Protein 5EWT (pdb70)

Structure (mmCIF, N/CA/C/O backbone):
data_5EWT
#
_entry.id   5EWT
#
_cell.length_a   79.138
_cell.length_b   79.138
_cell.length_c   54.971
_cell.angle_alpha   90.00
_cell.angle_beta   90.00
_cell.angle_gamma   90.00
#
_symmetry.space_group_name_H-M   'P 41'
#
loop_
_entity.id
_entity.type
_entity.pdbx_description
1 polymer 'Exodeoxyribonuclease III Xth'
2 water water
#
loop_
_atom_site.group_PDB
_atom_site.id
_atom_site.type_symbol
_atom_site.label_atom_id
_atom_site.label_alt_id
_atom_site.label_comp_id
_atom_site.label_asym_id
_atom_site.label_entity_id
_atom_site.label_seq_id
_atom_site.pdbx_PDB_ins_code
_atom_site.Cartn_x
_atom_site.Cartn_y
_atom_site.Cartn_z
_atom_site.occupancy
_atom_site.B_iso_or_equiv
_atom_site.auth_seq_id
_atom_site.auth_comp_id
_atom_site.auth_asym_id
_atom_site.auth_atom_id
_atom_site.pdbx_PDB_model_num
ATOM 1 N N . MET A 1 1 ? 18.138 33.498 -12.305 1.00 43.03 1 MET A N 1
ATOM 2 C CA . MET A 1 1 ? 17.347 34.355 -13.180 1.00 47.21 1 MET A CA 1
ATOM 3 C C . MET A 1 1 ? 15.949 33.796 -13.445 1.00 32.09 1 MET A C 1
ATOM 4 O O . MET A 1 1 ? 14.983 34.540 -13.360 1.00 27.54 1 MET A O 1
ATOM 9 N N . LYS A 1 2 ? 15.839 32.505 -13.770 1.00 23.84 2 LYS A N 1
ATOM 10 C CA . LYS A 1 2 ? 14.576 31.782 -13.643 1.00 19.80 2 LYS A CA 1
ATOM 11 C C . LYS A 1 2 ? 14.633 30.885 -12.413 1.00 25.95 2 LYS A C 1
ATOM 12 O O . LYS A 1 2 ? 15.502 30.014 -12.310 1.00 21.66 2 LYS A O 1
ATOM 18 N N . ILE A 1 3 ? 13.689 31.093 -11.500 1.00 21.05 3 ILE A N 1
ATOM 19 C CA . ILE A 1 3 ? 13.668 30.458 -10.189 1.00 19.26 3 ILE A CA 1
ATOM 20 C C . ILE A 1 3 ? 12.328 29.752 -10.040 1.00 25.54 3 ILE A C 1
ATOM 21 O O . ILE A 1 3 ? 11.276 30.372 -10.232 1.00 24.60 3 ILE A O 1
ATOM 26 N N . VAL A 1 4 ? 12.363 28.463 -9.708 1.00 22.64 4 VAL A N 1
ATOM 27 C CA . VAL A 1 4 ? 11.157 27.646 -9.615 1.00 20.86 4 VAL A CA 1
ATOM 28 C C . VAL A 1 4 ? 11.087 27.000 -8.238 1.00 20.81 4 VAL A C 1
ATOM 29 O O . VAL A 1 4 ? 12.110 26.604 -7.668 1.00 21.12 4 VAL A O 1
ATOM 33 N N . SER A 1 5 ? 9.874 26.909 -7.701 1.00 18.76 5 SER A N 1
ATOM 34 C CA . SER A 1 5 ? 9.627 26.255 -6.428 1.00 18.38 5 SER A CA 1
ATOM 35 C C . SER A 1 5 ? 8.448 25.308 -6.587 1.00 17.84 5 SER A C 1
ATOM 36 O O . SER A 1 5 ? 7.444 25.654 -7.219 1.00 19.44 5 SER A O 1
ATOM 39 N N . TRP A 1 6 ? 8.568 24.112 -6.017 1.00 20.26 6 TRP A N 1
ATOM 40 C CA . TRP A 1 6 ? 7.540 23.094 -6.202 1.00 18.52 6 TRP A CA 1
ATOM 41 C C . TRP A 1 6 ? 7.535 22.166 -4.998 1.00 22.83 6 TRP A C 1
ATOM 42 O O . TRP A 1 6 ? 8.573 21.585 -4.655 1.00 20.65 6 TRP A O 1
ATOM 53 N N . ASN A 1 7 ? 6.378 22.042 -4.352 1.00 18.75 7 ASN A N 1
ATOM 54 C CA . ASN A 1 7 ? 6.183 21.031 -3.314 1.00 18.39 7 ASN A CA 1
ATOM 55 C C . ASN A 1 7 ? 5.857 19.727 -4.030 1.00 24.30 7 ASN A C 1
ATOM 56 O O . ASN A 1 7 ? 4.770 19.574 -4.595 1.00 21.69 7 ASN A O 1
ATOM 61 N N . VAL A 1 8 ? 6.808 18.793 -4.019 1.00 25.91 8 VAL A N 1
ATOM 62 C CA . VAL A 1 8 ? 6.723 17.603 -4.857 1.00 25.91 8 VAL A CA 1
ATOM 63 C C . VAL A 1 8 ? 6.360 16.379 -4.025 1.00 33.55 8 VAL A C 1
ATOM 64 O O . VAL A 1 8 ? 6.763 15.260 -4.360 1.00 32.86 8 VAL A O 1
ATOM 68 N N . ASN A 1 9 ? 5.586 16.569 -2.950 1.00 24.85 9 ASN A N 1
ATOM 69 C CA . ASN A 1 9 ? 5.268 15.438 -2.077 1.00 31.71 9 ASN A CA 1
ATOM 70 C C . ASN A 1 9 ? 4.588 14.296 -2.823 1.00 33.16 9 ASN A C 1
ATOM 71 O O . ASN A 1 9 ? 4.669 13.146 -2.376 1.00 32.65 9 ASN A O 1
ATOM 76 N N . GLY A 1 10 ? 3.927 14.580 -3.943 1.00 28.15 10 GLY A N 1
ATOM 77 C CA . GLY A 1 10 ? 3.220 13.547 -4.673 1.00 33.64 10 GLY A CA 1
ATOM 78 C C . GLY A 1 10 ? 3.981 12.866 -5.787 1.00 34.78 10 GLY A C 1
ATOM 79 O O . GLY A 1 10 ? 3.454 11.932 -6.396 1.00 36.30 10 GLY A O 1
ATOM 80 N N . ILE A 1 11 ? 5.205 13.297 -6.075 1.00 30.58 11 ILE A N 1
ATOM 81 C CA . ILE A 1 11 ? 5.956 12.765 -7.208 1.00 31.92 11 ILE A CA 1
ATOM 82 C C . ILE A 1 11 ? 6.523 11.404 -6.818 1.00 42.48 11 ILE A C 1
ATOM 83 O O . ILE A 1 11 ? 7.387 11.308 -5.944 1.00 46.49 11 ILE A O 1
ATOM 88 N N . ARG A 1 12 ? 6.046 10.352 -7.480 1.00 53.79 12 ARG A N 1
ATOM 89 C CA . ARG A 1 12 ? 6.511 8.999 -7.211 1.00 65.44 12 ARG A CA 1
ATOM 90 C C . ARG A 1 12 ? 6.187 8.115 -8.405 1.00 55.39 12 ARG A C 1
ATOM 91 O O . ARG A 1 12 ? 5.311 8.432 -9.215 1.00 49.19 12 ARG A O 1
ATOM 99 N N . ALA A 1 13 ? 6.914 7.000 -8.498 1.00 71.25 13 ALA A N 1
ATOM 100 C CA . ALA A 1 13 ? 6.653 5.916 -9.458 1.00 58.55 13 ALA A CA 1
ATOM 101 C C . ALA A 1 13 ? 6.632 6.509 -10.867 1.00 44.20 13 ALA A C 1
ATOM 102 O O . ALA A 1 13 ? 7.595 7.187 -11.252 1.00 55.96 13 ALA A O 1
ATOM 104 N N . ALA A 1 14 ? 5.576 6.291 -11.655 1.00 42.42 14 ALA A N 1
ATOM 105 C CA . ALA A 1 14 ? 5.538 6.796 -13.021 1.00 53.70 14 ALA A CA 1
ATOM 106 C C . ALA A 1 14 ? 5.351 8.306 -13.081 1.00 57.30 14 ALA A C 1
ATOM 107 O O . ALA A 1 14 ? 5.679 8.915 -14.105 1.00 57.99 14 ALA A O 1
ATOM 109 N N . LEU A 1 15 ? 4.832 8.923 -12.014 1.00 58.55 15 LEU A N 1
ATOM 110 C CA . LEU A 1 15 ? 4.686 10.374 -11.993 1.00 46.00 15 LEU A CA 1
ATOM 111 C C . LEU A 1 15 ? 6.028 11.088 -12.052 1.00 47.11 15 LEU A C 1
ATOM 112 O O . LEU A 1 15 ? 6.067 12.278 -12.378 1.00 37.47 15 LEU A O 1
ATOM 117 N N . LYS A 1 16 ? 7.123 10.388 -11.737 1.00 51.67 16 LYS A N 1
ATOM 118 C CA . LYS A 1 16 ? 8.455 10.978 -11.819 1.00 35.94 16 LYS A CA 1
ATOM 119 C C . LYS A 1 16 ? 8.730 11.563 -13.198 1.00 28.10 16 LYS A C 1
ATOM 120 O O . LYS A 1 16 ? 9.494 12.528 -13.326 1.00 33.63 16 LYS A O 1
ATOM 126 N N . LYS A 1 17 ? 8.107 11.001 -14.239 1.00 31.47 17 LYS A N 1
ATOM 127 C CA . LYS A 1 17 ? 8.257 11.538 -15.586 1.00 39.22 17 LYS A CA 1
ATOM 128 C C . LYS A 1 17 ? 7.792 12.989 -15.667 1.00 35.61 17 LYS A C 1
ATOM 129 O O . LYS A 1 17 ? 8.382 13.793 -16.398 1.00 32.08 17 LYS A O 1
ATOM 135 N N . ASN A 1 18 ? 6.729 13.339 -14.934 1.00 35.41 18 ASN A N 1
ATOM 136 C CA . ASN A 1 18 ? 6.257 14.722 -14.914 1.00 36.17 18 ASN A CA 1
ATOM 137 C C . ASN A 1 18 ? 7.376 15.674 -14.519 1.00 29.50 18 ASN A C 1
ATOM 138 O O . ASN A 1 18 ? 7.596 16.703 -15.168 1.00 34.40 18 ASN A O 1
ATOM 143 N N . LEU A 1 19 ? 8.090 15.340 -13.445 1.00 25.36 19 LEU A N 1
ATOM 144 C CA . LEU A 1 19 ? 9.120 16.226 -12.921 1.00 31.64 19 LEU A CA 1
ATOM 145 C C . LEU A 1 19 ? 10.323 16.287 -13.854 1.00 30.92 19 LEU A C 1
ATOM 146 O O . LEU A 1 19 ? 10.832 17.371 -14.151 1.00 29.09 19 LEU A O 1
ATOM 151 N N . ILE A 1 20 ? 10.799 15.129 -14.317 1.00 30.46 20 ILE A N 1
ATOM 152 C CA . ILE A 1 20 ? 11.980 15.103 -15.180 1.00 27.41 20 ILE A CA 1
ATOM 153 C C . ILE A 1 20 ? 11.719 15.872 -16.470 1.00 25.60 20 ILE A C 1
ATOM 154 O O . ILE A 1 20 ? 12.540 16.691 -16.902 1.00 25.29 20 ILE A O 1
ATOM 159 N N . ASP A 1 21 ? 10.574 15.611 -17.111 1.00 25.57 21 ASP A N 1
ATOM 160 C CA . ASP A 1 21 ? 10.227 16.338 -18.329 1.00 27.78 21 ASP A CA 1
ATOM 161 C C . ASP A 1 21 ? 10.126 17.833 -18.065 1.00 29.44 21 ASP A C 1
ATOM 162 O O . ASP A 1 21 ? 10.567 18.647 -18.885 1.00 27.13 21 ASP A O 1
ATOM 167 N N . PHE A 1 22 ? 9.537 18.211 -16.926 1.00 28.39 22 PHE A N 1
ATOM 168 C CA . PHE A 1 22 ? 9.401 19.622 -16.581 1.00 25.20 22 PHE A CA 1
ATOM 169 C C . PHE A 1 22 ? 10.764 20.299 -16.509 1.00 23.41 22 PHE A C 1
ATOM 170 O O . PHE A 1 22 ? 10.959 21.393 -17.050 1.00 29.42 22 PHE A O 1
ATOM 178 N N . ILE A 1 23 ? 11.724 19.653 -15.847 1.00 21.90 23 ILE A N 1
ATOM 179 C CA . ILE A 1 23 ? 13.055 20.235 -15.717 1.00 25.08 23 ILE A CA 1
ATOM 180 C C . ILE A 1 23 ? 13.754 20.273 -17.070 1.00 31.02 23 ILE A C 1
ATOM 181 O O . ILE A 1 23 ? 14.379 21.276 -17.434 1.00 28.40 23 ILE A O 1
ATOM 186 N N . GLU A 1 24 ? 13.638 19.195 -17.848 1.00 31.02 24 GLU A N 1
ATOM 187 C CA . GLU A 1 24 ? 14.382 19.101 -19.103 1.00 31.26 24 GLU A CA 1
ATOM 188 C C . GLU A 1 24 ? 13.779 19.952 -20.215 1.00 30.29 24 GLU A C 1
ATOM 189 O O . GLU A 1 24 ? 14.505 20.364 -21.127 1.00 42.87 24 GLU A O 1
ATOM 195 N N . ASN A 1 25 ? 12.474 20.221 -20.175 1.00 30.55 25 ASN A N 1
ATOM 196 C CA . ASN A 1 25 ? 11.864 21.116 -21.152 1.00 24.23 25 ASN A CA 1
ATOM 197 C C . ASN A 1 25 ? 12.187 22.580 -20.899 1.00 31.01 25 ASN A C 1
ATOM 198 O O . ASN A 1 25 ? 11.782 23.431 -21.697 1.00 34.06 25 ASN A O 1
ATOM 203 N N . ASN A 1 26 ? 12.890 22.898 -19.816 1.00 27.87 26 ASN A N 1
ATOM 204 C CA . ASN A 1 26 ? 13.132 24.276 -19.428 1.00 25.43 26 ASN A CA 1
ATOM 205 C C . ASN A 1 26 ? 14.609 24.470 -19.113 1.00 33.05 26 ASN A C 1
ATOM 206 O O . ASN A 1 26 ? 15.395 23.520 -19.101 1.00 47.67 26 ASN A O 1
ATOM 211 N N . MET A 1 27 ? 14.982 25.722 -18.865 1.00 23.07 27 MET A N 1
ATOM 212 C CA . MET A 1 27 ? 16.360 26.096 -18.578 1.00 51.26 27 MET A CA 1
ATOM 213 C C . MET A 1 27 ? 16.462 26.788 -17.222 1.00 35.82 27 MET A C 1
ATOM 214 O O . MET A 1 27 ? 17.157 27.795 -17.073 1.00 43.94 27 MET A O 1
ATOM 219 N N . PHE A 1 28 ? 15.765 26.256 -16.218 1.00 31.23 28 PHE A N 1
ATOM 220 C CA . PHE A 1 28 ? 15.683 26.923 -14.924 1.00 33.35 28 PHE A CA 1
ATOM 221 C C . PHE A 1 28 ? 17.049 26.959 -14.246 1.00 25.17 28 PHE A C 1
ATOM 222 O O . PHE A 1 28 ? 17.708 25.926 -14.102 1.00 26.64 28 PHE A O 1
ATOM 230 N N . GLU A 1 29 ? 17.465 28.151 -13.807 1.00 26.10 29 GLU A N 1
ATOM 231 C CA . GLU A 1 29 ? 18.750 28.272 -13.123 1.00 27.81 29 GLU A CA 1
ATOM 232 C C . GLU A 1 29 ? 18.688 27.710 -11.705 1.00 33.59 29 GLU A C 1
ATOM 233 O O . GLU A 1 29 ? 19.636 27.063 -11.247 1.00 27.01 29 GLU A O 1
ATOM 239 N N . VAL A 1 30 ? 17.589 27.951 -10.990 1.00 24.02 30 VAL A N 1
ATOM 240 C CA . VAL A 1 30 ? 17.434 27.497 -9.610 1.00 21.23 30 VAL A CA 1
ATOM 241 C C . VAL A 1 30 ? 16.084 26.811 -9.479 1.00 18.38 30 VAL A C 1
ATOM 242 O O . VAL A 1 30 ? 15.058 27.371 -9.882 1.00 22.37 30 VAL A O 1
ATOM 246 N N . ILE A 1 31 ? 16.084 25.603 -8.922 1.00 21.47 31 ILE A N 1
ATOM 247 C CA . ILE A 1 31 ? 14.866 24.834 -8.698 1.00 21.49 31 ILE A CA 1
ATOM 248 C C . ILE A 1 31 ? 14.833 24.402 -7.241 1.00 25.48 31 ILE A C 1
ATOM 249 O O . ILE A 1 31 ? 15.782 23.781 -6.749 1.00 24.09 31 ILE A O 1
ATOM 254 N N . MET A 1 32 ? 13.736 24.712 -6.557 1.00 24.08 32 MET A N 1
ATOM 255 C CA . MET A 1 32 ? 13.605 24.450 -5.130 1.00 20.77 32 MET A CA 1
ATOM 256 C C . MET A 1 32 ? 12.455 23.480 -4.907 1.00 23.51 32 MET A C 1
ATOM 257 O O . MET A 1 32 ? 11.317 23.766 -5.293 1.00 22.75 32 MET A O 1
ATOM 262 N N . PHE A 1 33 ? 12.755 22.334 -4.293 1.00 21.09 33 PHE A N 1
ATOM 263 C CA . PHE A 1 33 ? 11.761 21.316 -3.981 1.00 23.16 33 PHE A CA 1
ATOM 264 C C . PHE A 1 33 ? 11.464 21.316 -2.488 1.00 21.22 33 PHE A C 1
ATOM 265 O O . PHE A 1 33 ? 12.367 21.478 -1.664 1.00 22.98 33 PHE A O 1
ATOM 273 N N . GLN A 1 34 ? 10.200 21.111 -2.142 1.00 22.97 34 GLN A N 1
ATOM 274 C CA . GLN A 1 34 ? 9.826 20.812 -0.769 1.00 25.20 34 GLN A CA 1
ATOM 275 C C . GLN A 1 34 ? 9.228 19.417 -0.718 1.00 21.98 34 GLN A C 1
ATOM 276 O O . GLN A 1 34 ? 8.639 18.949 -1.693 1.00 23.35 34 GLN A O 1
ATOM 282 N N . GLU A 1 35 ? 9.391 18.756 0.427 1.00 28.11 35 GLU A N 1
ATOM 283 C CA . GLU A 1 35 ? 8.761 17.458 0.676 1.00 37.38 35 GLU A CA 1
ATOM 284 C C . GLU A 1 35 ? 9.273 16.402 -0.301 1.00 28.80 35 GLU A C 1
ATOM 285 O O . GLU A 1 35 ? 8.499 15.699 -0.951 1.00 30.80 35 GLU A O 1
ATOM 291 N N . THR A 1 36 ? 10.596 16.301 -0.399 1.00 35.59 36 THR A N 1
ATOM 292 C CA . THR A 1 36 ? 11.253 15.377 -1.313 1.00 33.52 36 THR A CA 1
ATOM 293 C C . THR A 1 36 ? 11.174 13.946 -0.791 1.00 38.91 36 THR A C 1
ATOM 294 O O . THR A 1 36 ? 11.401 13.688 0.394 1.00 46.84 36 THR A O 1
ATOM 298 N N . LYS A 1 37 ? 10.852 13.013 -1.687 1.00 47.08 37 LYS A N 1
ATOM 299 C CA . LYS A 1 37 ? 10.689 11.616 -1.304 1.00 62.39 37 LYS A CA 1
ATOM 300 C C . LYS A 1 37 ? 11.660 10.710 -2.051 1.00 65.02 37 LYS A C 1
ATOM 301 O O . LYS A 1 37 ? 12.737 11.145 -2.469 1.00 68.36 37 LYS A O 1
ATOM 307 N N . GLY A 1 38 ? 11.271 9.451 -2.234 1.00 65.85 38 GLY A N 1
ATOM 308 C CA . GLY A 1 38 ? 12.147 8.434 -2.777 1.00 62.45 38 GLY A CA 1
ATOM 309 C C . GLY A 1 38 ? 12.450 8.552 -4.256 1.00 69.54 38 GLY A C 1
ATOM 310 O O . GLY A 1 38 ? 13.606 8.396 -4.657 1.00 73.86 38 GLY A O 1
ATOM 311 N N . ASP A 1 39 ? 11.434 8.818 -5.082 1.00 69.61 39 ASP A N 1
ATOM 312 C CA . ASP A 1 39 ? 11.647 8.879 -6.526 1.00 75.53 39 ASP A CA 1
ATOM 313 C C . ASP A 1 39 ? 12.393 10.130 -6.973 1.00 69.97 39 ASP A C 1
ATOM 314 O O . ASP A 1 39 ? 12.713 10.245 -8.162 1.00 72.07 39 ASP A O 1
ATOM 319 N N . ILE A 1 40 ? 12.675 11.061 -6.067 1.00 66.78 40 ILE A N 1
ATOM 320 C CA . ILE A 1 40 ? 13.444 12.261 -6.378 1.00 65.77 40 ILE A CA 1
ATOM 321 C C . ILE A 1 40 ? 14.857 12.022 -5.864 1.00 53.02 40 ILE A C 1
ATOM 322 O O . ILE A 1 40 ? 15.137 12.194 -4.675 1.00 47.80 40 ILE A O 1
ATOM 327 N N . VAL A 1 41 ? 15.755 11.620 -6.758 1.00 46.69 41 VAL A N 1
ATOM 328 C CA . VAL A 1 41 ? 17.108 11.266 -6.341 1.00 50.70 41 VAL A CA 1
ATOM 329 C C . VAL A 1 41 ? 18.106 12.219 -6.989 1.00 29.08 41 VAL A C 1
ATOM 330 O O . VAL A 1 41 ? 17.950 12.586 -8.164 1.00 33.59 41 VAL A O 1
ATOM 334 N N . PRO A 1 42 ? 19.127 12.658 -6.250 1.00 30.29 42 PRO A N 1
ATOM 335 C CA . PRO A 1 42 ? 20.074 13.646 -6.794 1.00 27.15 42 PRO A CA 1
ATOM 336 C C . PRO A 1 42 ? 20.731 13.232 -8.098 1.00 27.50 42 PRO A C 1
ATOM 337 O O . PRO A 1 42 ? 21.082 14.106 -8.902 1.00 28.13 42 PRO A O 1
ATOM 341 N N . LEU A 1 43 ? 20.912 11.930 -8.335 1.00 27.22 43 LEU A N 1
ATOM 342 C CA . LEU A 1 43 ? 21.576 11.493 -9.561 1.00 28.53 43 LEU A CA 1
ATOM 343 C C . LEU A 1 43 ? 20.825 11.974 -10.798 1.00 30.87 43 LEU A C 1
ATOM 344 O O . LEU A 1 43 ? 21.445 12.323 -11.811 1.00 33.53 43 LEU A O 1
ATOM 349 N N . ASP A 1 44 ? 19.488 12.007 -10.728 1.00 39.41 44 ASP A N 1
ATOM 350 C CA . ASP A 1 44 ? 18.676 12.522 -11.831 1.00 37.39 44 ASP A CA 1
ATOM 351 C C . ASP A 1 44 ? 19.172 13.878 -12.317 1.00 37.94 44 ASP A C 1
ATOM 352 O O . ASP A 1 44 ? 19.249 14.128 -13.524 1.00 38.56 44 ASP A O 1
ATOM 357 N N . PHE A 1 45 ? 19.504 14.770 -11.388 1.00 27.02 45 PHE A N 1
ATOM 358 C CA . PHE A 1 45 ? 19.758 16.163 -11.723 1.00 25.38 45 PHE A CA 1
ATOM 359 C C . PHE A 1 45 ? 21.230 16.484 -11.885 1.00 22.74 45 PHE A C 1
ATOM 360 O O . PHE A 1 45 ? 21.573 17.399 -12.643 1.00 29.35 45 PHE A O 1
ATOM 368 N N . ILE A 1 46 ? 22.100 15.760 -11.177 1.00 29.10 46 ILE A N 1
ATOM 369 C CA . ILE A 1 46 ? 23.533 15.884 -11.415 1.00 28.04 46 ILE A CA 1
ATOM 370 C C . ILE A 1 46 ? 23.848 15.600 -12.879 1.00 33.11 46 ILE A C 1
ATOM 371 O O . ILE A 1 46 ? 24.666 16.290 -13.498 1.00 32.03 46 ILE A O 1
ATOM 376 N N . MET A 1 47 ? 23.180 14.600 -13.460 1.00 37.12 47 MET A N 1
ATOM 377 C CA . MET A 1 47 ? 23.378 14.291 -14.874 1.00 37.22 47 MET A CA 1
ATOM 378 C C . MET A 1 47 ? 22.973 15.446 -15.779 1.00 45.92 47 MET A C 1
ATOM 379 O O . MET A 1 47 ? 23.520 15.590 -16.878 1.00 42.07 47 MET A O 1
ATOM 384 N N . MET A 1 48 ? 22.024 16.277 -15.348 1.00 34.62 48 MET A N 1
ATOM 385 C CA . MET A 1 48 ? 21.618 17.431 -16.140 1.00 30.54 48 MET A CA 1
ATOM 386 C C . MET A 1 48 ? 22.528 18.635 -15.952 1.00 33.33 48 MET A C 1
ATOM 387 O O . MET A 1 48 ? 22.291 19.672 -16.578 1.00 38.38 48 MET A O 1
ATOM 392 N N . GLY A 1 49 ? 23.546 18.535 -15.104 1.00 35.80 49 GLY A N 1
ATOM 393 C CA . GLY A 1 49 ? 24.411 19.660 -14.837 1.00 35.01 49 GLY A CA 1
ATOM 394 C C . GLY A 1 49 ? 24.040 20.487 -13.627 1.00 26.27 49 GLY A C 1
ATOM 395 O O . GLY A 1 49 ? 24.584 21.583 -13.460 1.00 30.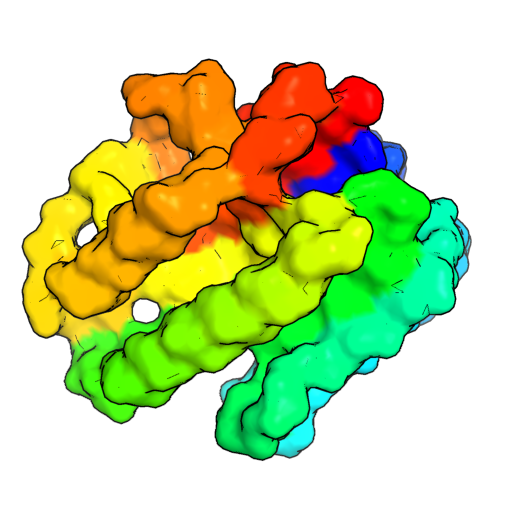56 49 GLY A O 1
ATOM 396 N N . TYR A 1 50 ? 23.131 20.007 -12.786 1.00 32.51 50 TYR A N 1
ATOM 3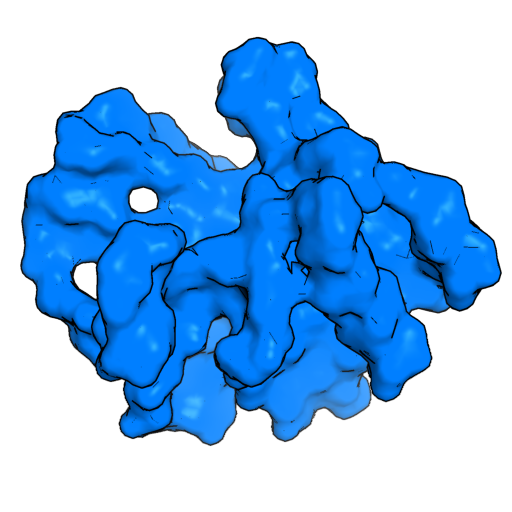97 C CA . TYR A 1 50 ? 22.758 20.722 -11.574 1.00 28.24 50 TYR A CA 1
ATOM 398 C C . TYR A 1 50 ? 23.625 20.298 -10.399 1.00 24.96 50 TYR A C 1
ATOM 399 O O . TYR A 1 50 ? 23.933 19.114 -10.233 1.00 30.10 50 TYR A O 1
ATOM 408 N N . GLU A 1 51 ? 24.003 21.273 -9.578 1.00 29.83 51 GLU A N 1
ATOM 409 C CA . GLU A 1 51 ? 24.482 20.981 -8.235 1.00 28.55 51 GLU A CA 1
ATOM 410 C C . GLU A 1 51 ? 23.270 20.782 -7.336 1.00 25.79 51 GLU A C 1
ATOM 411 O O . GLU A 1 51 ? 22.320 21.569 -7.384 1.00 32.25 51 GLU A O 1
ATOM 417 N N . VAL A 1 52 ? 23.279 19.713 -6.548 1.00 26.23 52 VAL A N 1
ATOM 418 C CA . VAL A 1 52 ? 22.131 19.332 -5.735 1.00 31.63 52 VAL A CA 1
ATOM 419 C C . VAL A 1 52 ? 22.471 19.588 -4.274 1.00 34.23 52 VAL A C 1
ATOM 420 O O . VAL A 1 52 ? 23.392 18.969 -3.727 1.00 28.08 52 VAL A O 1
ATOM 424 N N . ILE A 1 53 ? 21.734 20.498 -3.643 1.00 25.55 53 ILE A N 1
ATOM 425 C CA . ILE A 1 53 ? 21.849 20.753 -2.211 1.00 26.08 53 ILE A CA 1
ATOM 426 C C . ILE A 1 53 ? 20.648 20.107 -1.537 1.00 33.35 53 ILE A C 1
ATOM 427 O O . ILE A 1 53 ? 19.500 20.483 -1.803 1.00 30.84 53 ILE A O 1
ATOM 432 N N A SER A 1 54 ? 20.905 19.146 -0.650 0.47 33.25 54 SER A N 1
ATOM 433 N N B SER A 1 54 ? 20.911 19.125 -0.681 0.53 33.22 54 SER A N 1
ATOM 434 C CA A SER A 1 54 ? 19.858 18.355 -0.013 0.47 35.16 54 SER A CA 1
ATOM 435 C CA B SER A 1 54 ? 19.870 18.377 0.004 0.53 35.17 54 SER A CA 1
ATOM 436 C C A SER A 1 54 ? 19.896 18.547 1.498 0.47 40.27 54 SER A C 1
ATOM 437 C C B SER A 1 54 ? 19.905 18.684 1.494 0.53 40.29 54 SER A C 1
ATOM 438 O O A SER A 1 54 ? 20.969 18.487 2.110 0.47 38.24 54 SER A O 1
ATOM 439 O O B SER A 1 54 ? 20.979 18.851 2.081 0.53 36.33 54 SER A O 1
ATOM 444 N N . PHE A 1 55 ? 18.724 18.767 2.098 1.00 37.28 55 PHE A N 1
ATOM 445 C CA . PHE A 1 55 ? 18.580 18.916 3.546 1.00 32.29 55 PHE A CA 1
ATOM 446 C C . PHE A 1 55 ? 17.495 17.953 4.001 1.00 39.10 55 PHE A C 1
ATOM 447 O O . PHE A 1 55 ? 16.338 18.349 4.201 1.00 33.42 55 PHE A O 1
ATOM 455 N N . PRO A 1 56 ? 17.828 16.676 4.163 1.00 43.57 56 PRO A N 1
ATOM 456 C CA . PRO A 1 56 ? 16.809 15.696 4.542 1.00 38.14 56 PRO A CA 1
ATOM 457 C C . PRO A 1 56 ? 16.272 15.950 5.940 1.00 29.77 56 PRO A C 1
ATOM 458 O O . PRO A 1 56 ? 16.934 16.542 6.794 1.00 36.71 56 PRO A O 1
ATOM 462 N N . ALA A 1 57 ? 15.041 15.501 6.160 1.00 38.09 57 ALA A N 1
ATOM 463 C CA . ALA A 1 57 ? 14.476 15.482 7.499 1.00 32.96 57 ALA A CA 1
ATOM 464 C C . ALA A 1 57 ? 14.999 14.262 8.244 1.00 39.21 57 ALA A C 1
ATOM 465 O O . ALA A 1 57 ? 14.926 13.137 7.739 1.00 44.67 57 ALA A O 1
ATOM 467 N N . LYS A 1 58 ? 15.550 14.484 9.438 1.00 35.52 58 LYS A N 1
ATOM 468 C CA . LYS A 1 58 ? 15.904 13.352 10.284 1.00 45.89 58 LYS A CA 1
ATOM 469 C C . LYS A 1 58 ? 14.663 12.707 10.883 1.00 56.98 58 LYS A C 1
ATOM 470 O O . LYS A 1 58 ? 14.617 11.483 11.046 1.00 62.41 58 LYS A O 1
ATOM 476 N N . ARG A 1 59 ? 13.644 13.510 11.182 1.00 48.40 59 ARG A N 1
ATOM 477 C CA . ARG A 1 59 ? 12.482 13.029 11.915 1.00 53.91 59 ARG A CA 1
ATOM 478 C C . ARG A 1 59 ? 11.677 12.031 11.089 1.00 56.67 59 ARG A C 1
ATOM 479 O O . ARG A 1 59 ? 11.546 12.166 9.869 1.00 46.91 59 ARG A O 1
ATOM 487 N N . LYS A 1 60 ? 11.144 11.020 11.772 1.00 46.06 60 LYS A N 1
ATOM 488 C CA . LYS A 1 60 ? 10.293 10.024 11.134 1.00 55.80 60 LYS A CA 1
ATOM 489 C C . LYS A 1 60 ? 8.990 10.669 10.678 1.00 61.24 60 LYS A C 1
ATOM 490 O O . LYS A 1 60 ? 8.345 11.402 11.435 1.00 59.79 60 LYS A O 1
ATOM 496 N N . GLY A 1 61 ? 8.613 10.400 9.431 1.00 54.83 61 GLY A N 1
ATOM 497 C CA . GLY A 1 61 ? 7.360 10.870 8.886 1.00 66.05 61 GLY A CA 1
ATOM 498 C C . GLY A 1 61 ? 7.420 12.232 8.244 1.00 59.81 61 GLY A C 1
ATOM 499 O O . GLY A 1 61 ? 6.366 12.829 7.999 1.00 62.75 61 GLY A O 1
ATOM 500 N N . TYR A 1 62 ? 8.614 12.747 7.968 1.00 56.29 62 TYR A N 1
ATOM 501 C CA . TYR A 1 62 ? 8.775 14.078 7.411 1.00 48.83 62 TYR A CA 1
ATOM 502 C C . TYR A 1 62 ? 9.785 14.035 6.276 1.00 52.81 62 TYR A C 1
ATOM 503 O O . TYR A 1 62 ? 10.683 13.189 6.250 1.00 41.87 62 TYR A O 1
ATOM 512 N N . SER A 1 63 ? 9.618 14.953 5.329 1.00 35.78 63 SER A N 1
ATOM 513 C CA . SER A 1 63 ? 10.457 15.017 4.142 1.00 47.18 63 SER A CA 1
ATOM 514 C C . SER A 1 63 ? 11.055 16.409 4.042 1.00 44.09 63 SER A C 1
ATOM 515 O O . SER A 1 63 ? 10.341 17.405 4.196 1.00 41.55 63 SER A O 1
ATOM 518 N N . GLY A 1 64 ? 12.357 16.473 3.795 1.00 36.37 64 GLY A N 1
ATOM 519 C CA . GLY A 1 64 ? 13.088 17.721 3.794 1.00 33.75 64 GLY A CA 1
ATOM 520 C C . GLY A 1 64 ? 12.966 18.462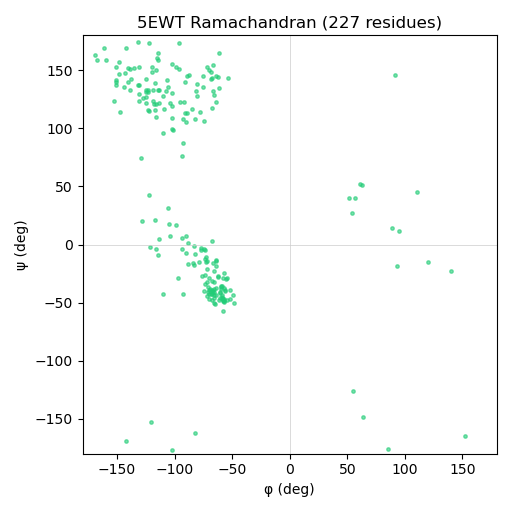 2.481 1.00 31.43 64 GLY A C 1
ATOM 521 O O . GLY A 1 64 ? 12.073 18.206 1.670 1.00 33.97 64 GLY A O 1
ATOM 522 N N . VAL A 1 65 ? 13.886 19.394 2.272 1.00 28.22 65 VAL A N 1
ATOM 523 C CA . VAL A 1 65 ? 13.897 20.218 1.076 1.00 25.48 65 VAL A CA 1
ATOM 524 C C . VAL A 1 65 ? 15.146 19.891 0.262 1.00 34.13 65 VAL A C 1
ATOM 525 O O . VAL A 1 65 ? 16.097 19.280 0.750 1.00 31.37 65 VAL A O 1
ATOM 529 N N . MET A 1 66 ? 15.138 20.328 -0.994 1.00 26.41 66 MET A N 1
ATOM 530 C CA . MET A 1 66 ? 16.253 20.116 -1.906 1.00 27.18 66 MET A CA 1
ATOM 531 C C . MET A 1 66 ? 16.277 21.267 -2.899 1.00 29.97 66 MET A C 1
ATOM 532 O O . MET A 1 66 ? 15.227 21.674 -3.400 1.00 26.03 66 MET A O 1
ATOM 537 N N . THR A 1 67 ? 17.470 21.79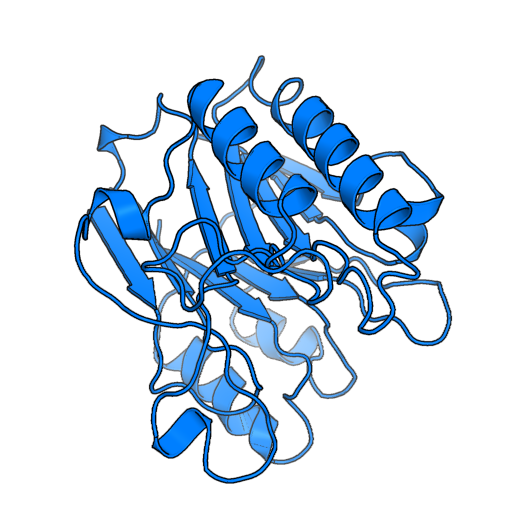0 -3.182 1.00 26.85 67 THR A N 1
ATOM 538 C CA . THR A 1 67 ? 17.636 22.887 -4.129 1.00 22.10 67 THR A CA 1
ATOM 539 C C . THR A 1 67 ? 18.608 22.482 -5.227 1.00 24.93 67 THR A C 1
ATOM 540 O O . THR A 1 67 ? 19.692 21.964 -4.941 1.00 29.02 67 THR A O 1
ATOM 544 N N . LEU A 1 68 ? 18.209 22.713 -6.476 1.00 20.08 68 LEU A N 1
ATOM 545 C CA . LEU A 1 68 ? 19.031 22.468 -7.653 1.00 27.61 68 LEU A CA 1
ATOM 546 C C . LEU A 1 68 ? 19.515 23.808 -8.190 1.00 24.23 68 LEU A C 1
ATOM 547 O O . LEU A 1 68 ? 18.725 24.749 -8.305 1.00 26.26 68 LEU A O 1
ATOM 552 N N . THR A 1 69 ? 20.797 23.902 -8.539 1.00 27.03 69 THR A N 1
ATOM 553 C CA . THR A 1 69 ? 21.294 25.176 -9.038 1.00 20.33 69 THR A CA 1
ATOM 554 C C . THR A 1 69 ? 22.333 24.988 -10.134 1.00 31.52 69 THR A C 1
ATOM 555 O O . THR A 1 69 ? 23.230 24.147 -10.025 1.00 24.42 69 THR A O 1
ATOM 559 N N . LYS A 1 70 ? 22.183 25.779 -11.195 1.00 27.26 70 LYS A N 1
ATOM 560 C CA . LYS A 1 70 ? 23.208 25.964 -12.212 1.00 33.50 70 LYS A CA 1
ATOM 561 C C . LYS A 1 70 ? 24.137 27.122 -11.890 1.00 36.66 70 LYS A C 1
ATOM 562 O O . LYS A 1 70 ? 25.126 27.323 -12.603 1.00 36.02 70 LYS A O 1
ATOM 568 N N . ILE A 1 71 ? 23.834 27.894 -10.851 1.00 25.28 71 ILE A N 1
ATOM 569 C CA . ILE A 1 71 ? 24.675 28.997 -10.408 1.00 32.94 71 ILE A CA 1
ATOM 570 C C . ILE A 1 71 ? 25.432 28.520 -9.179 1.00 37.53 71 ILE A C 1
ATOM 571 O O . ILE A 1 71 ? 24.816 28.140 -8.175 1.00 36.86 71 ILE A O 1
ATOM 576 N N . LYS A 1 72 ? 26.759 28.507 -9.259 1.00 34.61 72 LYS A N 1
ATOM 577 C CA . LYS A 1 72 ? 27.560 28.029 -8.143 1.00 34.05 72 LYS A CA 1
ATOM 578 C C . LYS A 1 72 ? 27.357 28.952 -6.949 1.00 25.75 72 LYS A C 1
ATOM 579 O O . LYS A 1 72 ? 27.581 30.165 -7.071 1.00 29.48 72 LYS A O 1
ATOM 585 N N . PRO A 1 73 ? 26.920 28.441 -5.804 1.00 26.24 73 PRO A N 1
ATOM 586 C CA . PRO A 1 73 ? 26.682 29.311 -4.650 1.00 27.70 73 PRO A CA 1
ATOM 587 C C . PRO A 1 73 ? 27.973 29.748 -3.979 1.00 35.45 73 PRO A C 1
ATOM 588 O O . PRO A 1 73 ? 28.952 29.003 -3.906 1.00 38.14 73 PRO A O 1
ATOM 592 N N . ILE A 1 74 ? 27.955 30.987 -3.486 1.00 29.42 74 ILE A N 1
ATOM 593 C CA . ILE A 1 74 ? 29.046 31.477 -2.651 1.00 34.04 74 ILE A CA 1
ATOM 594 C C . ILE A 1 74 ? 29.032 30.771 -1.307 1.00 40.62 74 ILE A C 1
ATOM 595 O O . ILE A 1 74 ? 30.084 30.445 -0.744 1.00 34.39 74 ILE A O 1
ATOM 600 N N . ASN A 1 75 ? 27.840 30.526 -0.774 1.00 27.50 75 ASN A N 1
ATOM 601 C CA . ASN A 1 75 ? 27.656 29.868 0.509 1.00 31.66 75 ASN A CA 1
ATOM 602 C C . ASN A 1 75 ? 26.331 29.121 0.499 1.00 35.54 75 ASN A C 1
ATOM 603 O O . ASN A 1 75 ? 25.396 29.479 -0.223 1.00 30.97 75 ASN A O 1
ATOM 608 N N . VAL A 1 76 ? 26.271 28.059 1.296 1.00 31.41 76 VAL A N 1
ATOM 609 C CA . VAL A 1 76 ? 25.053 27.282 1.498 1.00 30.26 76 VAL A CA 1
ATOM 610 C C . VAL A 1 76 ? 24.774 27.224 2.992 1.00 39.82 76 VAL A C 1
ATOM 611 O O . VAL A 1 76 ? 25.673 26.921 3.784 1.00 35.37 76 VAL A O 1
ATOM 615 N N . ILE A 1 77 ? 23.535 27.515 3.375 1.00 28.03 77 ILE A N 1
ATOM 616 C CA . ILE A 1 77 ? 23.105 27.469 4.767 1.00 26.16 77 ILE A CA 1
ATOM 617 C C . ILE A 1 77 ? 21.945 26.495 4.854 1.00 31.19 77 ILE A C 1
ATOM 618 O O . ILE A 1 77 ? 20.889 26.729 4.253 1.00 29.75 77 ILE A O 1
ATOM 623 N N . LYS A 1 78 ? 22.147 25.394 5.569 1.00 26.80 78 LYS A N 1
ATOM 624 C CA . LYS A 1 78 ? 21.089 24.424 5.811 1.00 27.44 78 LYS A CA 1
ATOM 625 C C . LYS A 1 78 ? 20.441 24.723 7.154 1.00 33.18 78 LYS A C 1
ATOM 626 O O . LYS A 1 78 ? 21.124 24.751 8.185 1.00 35.60 78 LYS A O 1
ATOM 632 N N . GLY A 1 79 ? 19.132 24.954 7.140 1.00 25.39 79 GLY A N 1
ATOM 633 C CA . GLY A 1 79 ? 18.391 25.145 8.366 1.00 23.47 79 GLY A CA 1
ATOM 634 C C . GLY A 1 79 ? 18.408 26.573 8.877 1.00 33.58 79 GLY A C 1
ATOM 635 O O . GLY A 1 79 ? 18.946 27.502 8.269 1.00 27.32 79 GLY A O 1
ATOM 636 N N . LEU A 1 80 ? 17.793 26.732 10.046 1.00 24.21 80 LEU A N 1
ATOM 637 C CA . LEU A 1 80 ? 17.653 28.016 10.713 1.00 32.48 80 LEU A CA 1
ATOM 638 C C . LEU A 1 80 ? 18.422 28.072 12.019 1.00 37.29 80 LEU A C 1
ATOM 639 O O . LEU A 1 80 ? 18.303 29.064 12.746 1.00 30.11 80 LEU A O 1
ATOM 644 N N A GLN A 1 81 ? 19.203 27.038 12.336 0.60 33.00 81 GLN A N 1
ATOM 645 N N B GLN A 1 81 ? 19.219 27.044 12.318 0.40 33.02 81 GLN A N 1
ATOM 646 C CA A GLN A 1 81 ? 19.887 26.922 13.624 0.60 35.56 81 GLN A CA 1
ATOM 647 C CA B GLN A 1 81 ? 19.871 26.871 13.618 0.40 35.59 81 GLN A CA 1
ATOM 648 C C A GLN A 1 81 ? 18.886 26.838 14.778 0.60 36.77 81 GLN A C 1
ATOM 649 C C B GLN A 1 81 ? 18.846 26.910 14.750 0.40 36.75 81 GLN A C 1
ATOM 650 O O A GLN A 1 81 ? 19.136 27.345 15.874 0.60 38.06 81 GLN A O 1
ATOM 651 O O B GLN A 1 81 ? 19.032 27.561 15.780 0.40 37.25 81 GLN A O 1
ATOM 662 N N . ILE A 1 82 ? 17.740 26.202 14.531 1.00 33.07 82 ILE A N 1
ATOM 663 C CA . ILE A 1 82 ? 16.709 25.964 15.538 1.00 41.73 82 ILE A CA 1
ATOM 664 C C . ILE A 1 82 ? 16.299 24.505 15.382 1.00 35.82 82 ILE A C 1
ATOM 665 O O . ILE A 1 82 ? 15.772 24.119 14.334 1.00 30.87 82 ILE A O 1
ATOM 670 N N . LYS A 1 83 ? 16.530 23.697 16.419 1.00 33.22 83 LYS A N 1
ATOM 671 C CA . LYS A 1 83 ? 16.563 22.248 16.230 1.00 32.66 83 LYS A CA 1
ATOM 672 C C . LYS A 1 83 ? 15.196 21.675 15.867 1.00 31.90 83 LYS A C 1
ATOM 673 O O . LYS A 1 83 ? 15.107 20.762 15.037 1.00 34.65 83 LYS A O 1
ATOM 679 N N . GLU A 1 84 ? 14.119 22.179 16.477 1.00 29.74 84 GLU A N 1
ATOM 680 C CA . GLU A 1 84 ? 12.807 21.588 16.221 1.00 30.41 84 GLU A CA 1
ATOM 681 C C . GLU A 1 84 ? 12.356 21.788 14.778 1.00 27.59 84 GLU A C 1
ATOM 682 O O . GLU A 1 84 ? 11.529 21.014 14.285 1.00 32.67 84 GLU A O 1
ATOM 688 N N . PHE A 1 85 ? 12.888 22.797 14.095 1.00 27.42 85 PHE A N 1
ATOM 689 C CA . PHE A 1 85 ? 12.581 23.025 12.688 1.00 28.02 85 PHE A CA 1
ATOM 690 C C . PHE A 1 85 ? 13.586 22.351 11.767 1.00 28.05 85 PHE A C 1
ATOM 691 O O . PHE A 1 85 ? 13.195 21.742 10.765 1.00 27.16 85 PHE A O 1
ATOM 699 N N . ASP A 1 86 ? 14.875 22.437 12.097 1.00 27.58 86 ASP A N 1
ATOM 700 C CA . ASP A 1 86 ? 15.894 21.836 11.242 1.00 35.00 86 ASP A CA 1
ATOM 701 C C . ASP A 1 86 ? 15.777 20.318 11.209 1.00 32.68 86 ASP A C 1
ATOM 702 O O . ASP A 1 86 ? 16.071 19.699 10.181 1.00 34.08 86 ASP A O 1
ATOM 707 N N . ASP A 1 87 ? 15.334 19.698 12.307 1.00 40.74 87 ASP A N 1
ATOM 708 C CA . ASP A 1 87 ? 15.122 18.254 12.302 1.00 30.18 87 ASP A CA 1
ATOM 709 C C . ASP A 1 87 ? 14.028 17.820 11.337 1.00 45.49 87 ASP A C 1
ATOM 710 O O . ASP A 1 87 ? 13.907 16.620 11.064 1.00 39.64 87 ASP A O 1
ATOM 715 N N . GLU A 1 88 ? 13.226 18.751 10.825 1.00 32.43 88 GLU A N 1
ATOM 716 C CA . GLU A 1 88 ? 12.229 18.444 9.814 1.00 30.37 88 GLU A CA 1
ATOM 717 C C . GLU A 1 88 ? 12.667 18.901 8.423 1.00 29.70 88 GLU A C 1
ATOM 718 O O . GLU A 1 88 ? 11.879 18.819 7.476 1.00 31.14 88 GLU A O 1
ATOM 724 N N . GLY A 1 89 ? 13.913 19.359 8.285 1.00 27.90 89 GLY A N 1
ATOM 725 C CA . GLY A 1 89 ? 14.511 19.657 6.994 1.00 31.08 89 GLY A CA 1
ATOM 726 C C . GLY A 1 89 ? 13.795 20.737 6.210 1.00 30.05 89 GLY A C 1
ATOM 727 O O . GLY A 1 89 ? 13.487 20.556 5.030 1.00 29.81 89 GLY A O 1
ATOM 728 N N . ARG A 1 90 ? 13.559 21.883 6.837 1.00 29.70 90 ARG A N 1
ATOM 729 C CA . ARG A 1 90 ? 12.569 22.811 6.311 1.00 23.37 90 ARG A CA 1
ATOM 730 C C . ARG A 1 90 ? 13.140 24.008 5.556 1.00 27.72 90 ARG A C 1
ATOM 731 O O . ARG A 1 90 ? 12.366 24.709 4.898 1.00 28.85 90 ARG A O 1
ATOM 739 N N A THR A 1 91 ? 14.438 24.298 5.655 0.59 23.22 91 THR A N 1
ATOM 740 N N B THR A 1 91 ? 14.459 24.222 5.578 0.41 23.17 91 THR A N 1
ATOM 741 C CA A THR A 1 91 ? 14.985 25.434 4.923 0.59 20.34 91 THR A CA 1
ATOM 742 C CA B THR A 1 91 ? 15.042 25.441 5.024 0.41 20.53 91 THR A CA 1
ATOM 743 C C A THR A 1 91 ? 16.372 25.123 4.385 0.59 28.06 91 THR A C 1
ATOM 744 C C B THR A 1 91 ? 16.414 25.165 4.416 0.41 27.94 91 THR A C 1
ATOM 745 O O A THR A 1 91 ? 17.196 24.503 5.062 0.59 26.35 91 THR A O 1
ATOM 746 O O B THR A 1 91 ? 17.284 24.605 5.088 0.41 26.51 91 THR A O 1
ATOM 753 N N . VAL A 1 92 ? 16.611 25.573 3.158 1.00 23.49 92 VAL A N 1
ATOM 754 C CA . VAL A 1 92 ? 17.915 25.531 2.504 1.00 29.07 92 VAL A CA 1
ATOM 755 C C . VAL A 1 92 ? 18.130 26.882 1.842 1.00 22.91 92 VAL A C 1
ATOM 756 O O . VAL A 1 92 ? 17.257 27.359 1.113 1.00 25.77 92 VAL A O 1
ATOM 760 N N . THR A 1 93 ? 19.281 27.503 2.096 1.00 21.44 93 THR A N 1
ATOM 761 C CA . THR A 1 93 ? 19.577 28.834 1.584 1.00 19.54 93 THR A CA 1
ATOM 762 C C . THR A 1 93 ? 20.862 28.794 0.775 1.00 31.89 93 THR A C 1
ATOM 763 O O . THR A 1 93 ? 21.859 28.212 1.216 1.00 26.07 93 THR A O 1
ATOM 767 N N . LEU A 1 94 ? 20.831 29.407 -0.405 1.00 25.10 94 LEU A N 1
ATOM 768 C CA . LEU A 1 94 ? 22.019 29.633 -1.216 1.00 25.42 94 LEU A CA 1
ATOM 769 C C . LEU A 1 94 ? 22.362 31.112 -1.170 1.00 26.89 94 LEU A C 1
ATOM 770 O O . LEU A 1 94 ? 21.480 31.959 -1.345 1.00 29.12 94 LEU A O 1
ATOM 775 N N . GLU A 1 95 ? 23.633 31.429 -0.929 1.00 22.44 95 GLU A N 1
ATOM 776 C CA . GLU A 1 95 ? 24.115 32.788 -1.137 1.00 20.76 95 GLU A CA 1
ATOM 777 C C . GLU A 1 95 ? 24.631 32.891 -2.567 1.00 30.44 95 GLU A C 1
ATOM 778 O O . GLU A 1 95 ? 25.624 32.247 -2.922 1.00 30.70 95 GLU A O 1
ATOM 784 N N . LEU A 1 96 ? 23.952 33.686 -3.389 1.00 29.32 96 LEU A N 1
ATOM 785 C CA . LEU A 1 96 ? 24.448 34.034 -4.709 1.00 28.00 96 LEU A CA 1
ATOM 786 C C . LEU A 1 96 ? 25.027 35.443 -4.660 1.00 23.44 96 LEU A C 1
ATOM 787 O O . LEU A 1 96 ? 25.086 36.080 -3.606 1.00 29.19 96 LEU A O 1
ATOM 792 N N . LYS A 1 97 ? 25.476 35.937 -5.816 1.00 25.59 97 LYS A N 1
ATOM 793 C CA . LYS A 1 97 ? 26.154 37.229 -5.830 1.00 28.07 97 LYS A CA 1
ATOM 794 C C . LYS A 1 97 ? 25.202 38.357 -5.452 1.00 29.72 97 LYS A C 1
ATOM 795 O O . LYS A 1 97 ? 25.508 39.172 -4.575 1.00 29.57 97 LYS A O 1
ATOM 801 N N . ASP A 1 98 ? 24.033 38.411 -6.091 1.00 29.27 98 ASP A N 1
ATOM 802 C CA . ASP A 1 98 ? 23.119 39.531 -5.912 1.00 22.72 98 ASP A CA 1
ATOM 803 C C . ASP A 1 98 ? 22.146 39.354 -4.751 1.00 24.90 98 ASP A C 1
ATOM 804 O O . ASP A 1 98 ? 21.551 40.347 -4.315 1.00 30.00 98 ASP A O 1
ATOM 809 N N . PHE A 1 99 ? 21.966 38.135 -4.245 1.00 26.42 99 PHE A N 1
ATOM 810 C CA . PHE A 1 99 ? 20.945 37.895 -3.231 1.00 25.83 99 PHE A CA 1
ATOM 811 C C . PHE A 1 99 ? 21.122 36.504 -2.637 1.00 20.63 99 PHE A C 1
ATOM 812 O O . PHE A 1 99 ? 21.815 35.650 -3.196 1.00 23.03 99 PHE A O 1
ATOM 820 N N . TYR A 1 100 ? 20.493 36.298 -1.480 1.00 21.61 100 TYR A N 1
ATOM 821 C CA . TYR A 1 100 ? 20.250 34.968 -0.948 1.00 20.22 100 TYR A CA 1
ATOM 822 C C . TYR A 1 100 ? 18.938 34.434 -1.508 1.00 21.96 100 TYR A C 1
ATOM 823 O O . TYR A 1 100 ? 17.985 35.192 -1.712 1.00 25.60 100 TYR A O 1
ATOM 832 N N . VAL A 1 101 ? 18.885 33.121 -1.730 1.00 21.70 101 VAL A N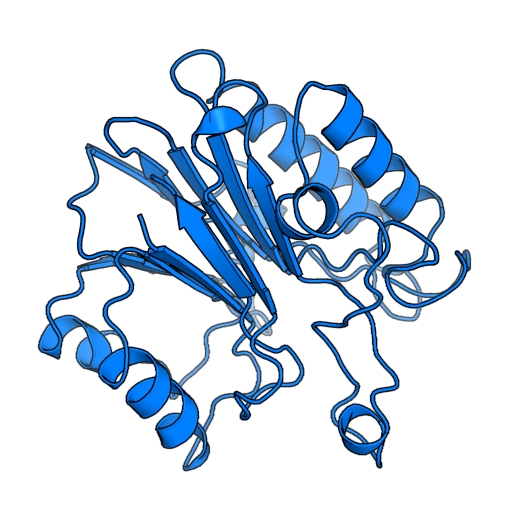 1
ATOM 833 C CA . VAL A 1 101 ? 17.668 32.436 -2.174 1.00 22.19 101 VAL A CA 1
ATOM 834 C C . VAL A 1 101 ? 17.339 31.350 -1.166 1.00 25.22 101 VAL A C 1
ATOM 835 O O . VAL A 1 101 ? 18.090 30.373 -1.034 1.00 22.38 101 VAL A O 1
ATOM 839 N N . ILE A 1 102 ? 16.199 31.497 -0.486 1.00 20.20 102 ILE A N 1
ATOM 840 C CA . ILE A 1 102 ? 15.772 30.574 0.560 1.00 21.85 102 ILE A CA 1
ATOM 841 C C . ILE A 1 102 ? 14.694 29.651 0.017 1.00 20.71 102 ILE A C 1
ATOM 842 O O . ILE A 1 102 ? 13.703 30.112 -0.565 1.00 19.70 102 ILE A O 1
ATOM 847 N N . ASN A 1 103 ? 14.887 28.353 0.232 1.00 19.43 103 ASN A N 1
ATOM 848 C CA . ASN A 1 103 ? 13.910 27.309 -0.057 1.00 18.26 103 ASN A CA 1
ATOM 849 C C . ASN A 1 103 ? 13.266 26.912 1.267 1.00 23.50 103 ASN A C 1
ATOM 850 O O . ASN A 1 103 ? 13.912 26.269 2.098 1.00 23.36 103 ASN A O 1
ATOM 855 N N . ALA A 1 104 ? 11.997 27.280 1.466 1.00 18.87 104 ALA A N 1
ATOM 856 C CA . ALA A 1 104 ? 11.328 27.072 2.745 1.00 18.18 104 ALA A CA 1
ATOM 857 C C . ALA A 1 104 ? 10.116 26.164 2.591 1.00 23.48 104 ALA A C 1
ATOM 858 O O . ALA A 1 104 ? 9.292 26.370 1.698 1.00 20.79 104 ALA A O 1
ATOM 860 N N . ALA A 1 105 ? 10.001 25.174 3.478 1.00 19.02 105 ALA A N 1
ATOM 861 C CA . ALA A 1 105 ? 8.787 24.374 3.626 1.00 16.01 105 ALA A CA 1
ATOM 862 C C . ALA A 1 105 ? 8.164 24.749 4.968 1.00 20.29 105 ALA A C 1
ATOM 863 O O . ALA A 1 105 ? 8.564 24.226 6.012 1.00 20.58 105 ALA A O 1
ATOM 865 N N . PHE A 1 106 ? 7.203 25.676 4.942 1.00 19.27 106 PHE A N 1
ATOM 866 C CA . PHE A 1 106 ? 6.530 26.084 6.169 1.00 18.97 106 PHE A CA 1
ATOM 867 C C . PHE A 1 106 ? 5.672 24.939 6.696 1.00 17.26 106 PHE A C 1
ATOM 868 O O . PHE A 1 106 ? 5.042 24.225 5.915 1.00 19.10 106 PHE A O 1
ATOM 876 N N . PRO A 1 107 ? 5.600 24.759 8.015 1.00 20.11 107 PRO A N 1
ATOM 877 C CA . PRO A 1 107 ? 4.734 23.711 8.569 1.00 23.33 107 PRO A CA 1
ATOM 878 C C . PRO A 1 107 ? 3.261 23.965 8.281 1.00 22.11 107 PRO A C 1
ATOM 879 O O . PRO A 1 107 ? 2.793 25.105 8.269 1.00 21.69 107 PRO A O 1
ATOM 883 N N . ARG A 1 108 ? 2.527 22.879 8.061 1.00 18.54 108 ARG A N 1
ATOM 884 C CA . ARG A 1 108 ? 1.076 22.943 8.053 1.00 22.03 108 ARG A CA 1
ATOM 885 C C . ARG A 1 108 ? 0.575 22.920 9.491 1.00 23.01 108 ARG A C 1
ATOM 886 O O . ARG A 1 108 ? 1.100 22.187 10.334 1.00 25.36 108 ARG A O 1
ATOM 894 N N . ALA A 1 109 ? -0.423 23.750 9.781 1.00 21.25 109 ALA A N 1
ATOM 895 C CA . ALA A 1 109 ? -0.868 23.889 11.161 1.00 22.87 109 ALA A CA 1
ATOM 896 C C . ALA A 1 109 ? -1.656 22.683 11.659 1.00 28.70 109 ALA A C 1
ATOM 897 O O . ALA A 1 109 ? -1.882 22.573 12.870 1.00 28.91 109 ALA A O 1
ATOM 899 N N . GLY A 1 110 ? -2.063 21.785 10.776 1.00 27.21 110 GLY A N 1
ATOM 900 C CA . GLY A 1 110 ? -2.869 20.637 11.168 1.00 29.38 110 GLY A CA 1
ATOM 901 C C . GLY A 1 110 ? -4.355 20.920 11.070 1.00 25.03 110 GLY A C 1
ATOM 902 O O . GLY A 1 110 ? -4.828 22.029 11.308 1.00 28.33 110 GLY A O 1
ATOM 903 N N . ASP A 1 111 ? -5.115 19.883 10.714 1.00 30.79 111 ASP A N 1
ATOM 904 C CA . ASP A 1 111 ? -6.555 20.072 10.558 1.00 30.63 111 ASP A CA 1
ATOM 905 C C . ASP A 1 111 ? -7.279 20.237 11.886 1.00 35.43 111 ASP A C 1
ATOM 906 O O . ASP A 1 111 ? -8.432 20.683 11.895 1.00 32.52 111 ASP A O 1
ATOM 911 N N . ASN A 1 112 ? -6.640 19.899 13.001 1.00 27.15 112 ASN A N 1
ATOM 912 C CA . ASN A 1 112 ? -7.124 20.292 14.315 1.00 28.73 112 ASN A CA 1
ATOM 913 C C . ASN A 1 112 ? -6.285 21.420 14.901 1.00 38.74 112 ASN A C 1
ATOM 914 O O . ASN A 1 112 ? -6.326 21.659 16.112 1.00 27.99 112 ASN A O 1
ATOM 919 N N . LEU A 1 113 ? -5.521 22.115 14.052 1.00 33.00 113 LEU A N 1
ATOM 920 C CA . LEU A 1 113 ? -4.644 23.208 14.469 1.00 21.81 113 LEU A CA 1
ATOM 921 C C . LEU A 1 113 ? -3.683 22.774 15.571 1.00 26.13 113 LEU A C 1
ATOM 922 O O . LEU A 1 113 ? -3.215 23.595 16.364 1.00 28.38 113 LEU A O 1
ATOM 927 N N . GLU A 1 114 ? -3.365 21.478 15.614 1.00 28.64 114 GLU A N 1
ATOM 928 C CA . GLU A 1 114 ? -2.494 20.945 16.653 1.00 32.85 114 GLU A CA 1
ATOM 929 C C . GLU A 1 114 ? -1.045 21.367 16.475 1.00 35.81 114 GLU A C 1
ATOM 930 O O . GLU A 1 114 ? -0.252 21.212 17.409 1.00 32.17 114 GLU A O 1
ATOM 936 N N . ARG A 1 115 ? -0.679 21.892 15.305 1.00 25.26 115 ARG A N 1
ATOM 937 C CA . ARG A 1 115 ? 0.671 22.384 15.059 1.00 23.34 115 ARG A CA 1
ATOM 938 C C . ARG A 1 115 ? 0.681 23.879 14.761 1.00 22.98 115 ARG A C 1
ATOM 939 O O . ARG A 1 115 ? 1.639 24.379 14.167 1.00 23.47 115 ARG A O 1
ATOM 947 N N . LEU A 1 116 ? -0.363 24.604 15.176 1.00 24.62 116 LEU A N 1
ATOM 948 C CA . LEU A 1 116 ? -0.450 26.030 14.869 1.00 23.70 116 LEU A CA 1
ATOM 949 C C . LEU A 1 116 ? 0.619 26.830 15.605 1.00 26.19 116 LEU A C 1
ATOM 950 O O . LEU A 1 116 ? 1.299 27.664 15.004 1.00 20.56 116 LEU A O 1
ATOM 955 N N . ASP A 1 117 ? 0.783 26.610 16.913 1.00 24.86 117 ASP A N 1
ATOM 956 C CA . ASP A 1 117 ? 1.838 27.338 17.615 1.00 23.67 117 ASP A CA 1
ATOM 957 C C . ASP A 1 117 ? 3.201 27.033 17.005 1.00 19.40 117 ASP A C 1
ATOM 958 O O . ASP A 1 117 ? 4.054 27.922 16.884 1.00 24.30 117 ASP A O 1
ATOM 963 N N . PHE A 1 118 ? 3.413 25.780 16.602 1.00 23.79 118 PHE A N 1
ATOM 964 C CA . PHE A 1 118 ? 4.639 25.396 15.913 1.00 22.96 118 PHE A CA 1
ATOM 965 C C . PHE A 1 118 ? 4.819 26.207 14.631 1.00 23.34 118 PHE A C 1
ATOM 966 O O . PHE A 1 118 ? 5.913 26.708 14.351 1.00 21.65 118 PHE A O 1
ATOM 974 N N . LYS A 1 119 ? 3.738 26.372 13.864 1.00 23.85 119 LYS A N 1
ATOM 975 C CA . LYS A 1 119 ? 3.799 27.164 12.635 1.00 19.34 119 LYS A CA 1
ATOM 976 C C . LYS A 1 119 ? 4.082 28.634 12.928 1.00 21.51 119 LYS A C 1
ATOM 977 O O . LYS A 1 119 ? 4.895 29.264 12.243 1.00 19.27 119 LYS A O 1
ATOM 983 N N . LEU A 1 120 ? 3.425 29.204 13.942 1.00 18.45 120 LEU A N 1
ATOM 984 C CA . LEU A 1 120 ? 3.653 30.615 14.231 1.00 18.71 120 LEU A CA 1
ATOM 985 C C . LEU A 1 120 ? 5.067 30.856 14.738 1.00 22.95 120 LEU A C 1
ATOM 986 O O . LEU A 1 120 ? 5.644 31.920 14.487 1.00 19.82 120 LEU A O 1
ATOM 991 N N . LYS A 1 121 ? 5.653 29.881 15.433 1.00 19.61 121 LYS A N 1
ATOM 992 C CA . LYS A 1 121 ? 7.043 30.043 15.846 1.00 19.32 121 LYS A CA 1
ATOM 993 C C . LYS A 1 121 ? 7.978 29.959 14.647 1.00 23.97 121 LYS A C 1
ATOM 994 O O . LYS A 1 121 ? 8.960 30.708 14.564 1.00 23.61 121 LYS A O 1
ATOM 1000 N N . PHE A 1 122 ? 7.688 29.052 13.714 1.00 22.60 122 PHE A N 1
ATOM 1001 C CA . PHE A 1 122 ? 8.456 28.988 12.473 1.00 24.87 122 PHE A CA 1
ATOM 1002 C C . PHE A 1 122 ? 8.408 30.321 11.736 1.00 24.20 122 PHE A C 1
ATOM 1003 O O . PHE A 1 122 ? 9.441 30.818 11.271 1.00 18.36 122 PHE A O 1
ATOM 1011 N N . ASN A 1 123 ? 7.210 30.906 11.612 1.00 20.37 123 ASN A N 1
ATOM 1012 C CA . ASN A 1 123 ? 7.066 32.214 10.971 1.00 19.52 123 ASN A CA 1
ATOM 1013 C C . ASN A 1 123 ? 8.025 33.226 11.582 1.00 19.12 123 ASN A C 1
ATOM 1014 O O . ASN A 1 123 ? 8.703 33.976 10.875 1.00 18.91 123 ASN A O 1
ATOM 1019 N N . ASN A 1 124 ? 8.088 33.271 12.913 1.00 16.29 124 ASN A N 1
ATOM 1020 C CA . ASN A 1 124 ? 8.947 34.266 13.538 1.00 18.99 124 ASN A CA 1
ATOM 1021 C C . ASN A 1 124 ? 10.420 33.936 13.337 1.00 19.43 124 ASN A C 1
ATOM 1022 O O . ASN A 1 124 ? 11.246 34.843 13.176 1.00 22.69 124 ASN A O 1
ATOM 1027 N N . GLU A 1 125 ? 10.775 32.651 13.360 1.00 19.07 125 GLU A N 1
ATOM 1028 C CA . GLU A 1 125 ? 12.182 32.300 13.215 1.00 21.50 125 GLU A CA 1
ATOM 1029 C C . GLU A 1 125 ? 12.661 32.556 11.792 1.00 24.67 125 GLU A C 1
ATOM 1030 O O . GLU A 1 125 ? 13.767 33.069 11.586 1.00 20.06 125 GLU A O 1
ATOM 1036 N N . ILE A 1 126 ? 11.841 32.228 10.793 1.00 21.55 126 ILE A N 1
ATOM 1037 C CA . ILE A 1 126 ? 12.291 32.501 9.432 1.00 17.16 126 ILE A CA 1
ATOM 1038 C C . ILE A 1 126 ? 12.276 34.004 9.162 1.00 17.83 126 ILE A C 1
ATOM 1039 O O . ILE A 1 126 ? 13.140 34.519 8.446 1.00 18.07 126 ILE A O 1
ATOM 1044 N N . GLU A 1 127 ? 11.348 34.741 9.779 1.00 19.42 127 GLU A N 1
ATOM 1045 C CA . GLU A 1 127 ? 11.368 36.199 9.693 1.00 20.22 127 GLU A CA 1
ATOM 1046 C C . GLU A 1 127 ? 12.684 36.766 10.218 1.00 25.64 127 GLU A C 1
ATOM 1047 O O . GLU A 1 127 ? 13.313 37.614 9.573 1.00 19.55 127 GLU A O 1
ATOM 1053 N N . ASN A 1 128 ? 13.114 36.311 11.398 1.00 24.65 128 ASN A N 1
ATOM 1054 C CA . ASN A 1 128 ? 14.363 36.806 11.970 1.00 25.28 128 ASN A CA 1
ATOM 1055 C C . ASN A 1 128 ? 15.558 36.379 11.130 1.00 25.31 128 ASN A C 1
ATOM 1056 O O . ASN A 1 128 ? 16.502 37.155 10.945 1.00 26.81 128 ASN A O 1
ATOM 1061 N N . PHE A 1 129 ? 15.531 35.140 10.632 1.00 24.00 129 PHE A N 1
ATOM 1062 C CA . PHE A 1 129 ? 16.573 34.644 9.737 1.00 23.51 129 PHE A CA 1
ATOM 1063 C C . PHE A 1 129 ? 16.696 35.525 8.499 1.00 29.07 129 PHE A C 1
ATOM 1064 O O . PHE A 1 129 ? 17.794 35.952 8.127 1.00 22.74 129 PHE A O 1
ATOM 1072 N N . VAL A 1 130 ? 15.566 35.821 7.857 1.00 21.93 130 VAL A N 1
ATOM 1073 C CA . VAL A 1 130 ? 15.570 36.671 6.668 1.00 21.77 130 VAL A CA 1
ATOM 1074 C C . VAL A 1 130 ? 16.112 38.059 6.991 1.00 21.84 130 VAL A C 1
ATOM 1075 O O . VAL A 1 130 ? 16.881 38.641 6.212 1.00 23.93 130 VAL A O 1
ATOM 1079 N N . LEU A 1 131 ? 15.716 38.620 8.134 1.00 23.03 131 LEU A N 1
ATOM 1080 C CA . LEU A 1 131 ? 16.158 39.970 8.462 1.00 23.37 131 LEU A CA 1
ATOM 1081 C C . LEU A 1 131 ? 17.653 40.017 8.745 1.00 26.91 131 LEU A C 1
ATOM 1082 O O . LEU A 1 131 ? 18.296 41.038 8.480 1.00 31.48 131 LEU A O 1
ATOM 1087 N N A LYS A 1 132 ? 18.224 38.931 9.268 0.43 26.02 132 LYS A N 1
ATOM 1088 N N B LYS A 1 132 ? 18.220 38.937 9.287 0.57 25.99 132 LYS A N 1
ATOM 1089 C CA A LYS A 1 132 ? 19.668 38.897 9.482 0.43 25.87 132 LYS A CA 1
ATOM 1090 C CA B LYS A 1 132 ? 19.667 38.895 9.476 0.57 25.84 132 LYS A CA 1
ATOM 1091 C C A LYS A 1 132 ? 20.420 38.836 8.157 0.43 28.94 132 LYS A C 1
ATOM 1092 C C B LYS A 1 132 ? 20.387 38.878 8.134 0.57 28.98 132 LYS A C 1
ATOM 1093 O O A LYS A 1 132 ? 21.425 39.533 7.974 0.43 28.54 132 LYS A O 1
ATOM 1094 O O B LYS A 1 132 ? 21.334 39.643 7.916 0.57 28.38 132 LYS A O 1
ATOM 1105 N N . LEU A 1 133 ? 19.946 38.012 7.219 1.00 25.28 133 LEU A N 1
ATOM 1106 C CA . LEU A 1 133 ? 20.577 37.942 5.902 1.00 22.95 133 LEU A CA 1
ATOM 1107 C C . LEU A 1 133 ? 20.459 39.264 5.161 1.00 25.37 133 LEU A C 1
ATOM 1108 O O . LEU A 1 133 ? 21.393 39.682 4.464 1.00 27.26 133 LEU A O 1
ATOM 1113 N N . ARG A 1 134 ? 19.323 39.948 5.312 1.00 22.32 134 ARG A N 1
ATOM 1114 C CA . ARG A 1 134 ? 19.068 41.165 4.552 1.00 24.73 134 ARG A CA 1
ATOM 1115 C C . ARG A 1 134 ? 20.045 42.282 4.893 1.00 31.03 134 ARG A C 1
ATOM 1116 O O . ARG A 1 134 ? 20.204 43.216 4.098 1.00 26.66 134 ARG A O 1
ATOM 1124 N N A ARG A 1 135 ? 20.703 42.213 6.053 0.47 30.80 135 ARG A N 1
ATOM 1125 N N B ARG A 1 135 ? 20.694 42.218 6.057 0.53 30.81 135 ARG A N 1
ATOM 1126 C CA A ARG A 1 135 ? 21.715 43.207 6.389 0.47 29.72 135 ARG A CA 1
ATOM 1127 C CA B ARG A 1 135 ? 21.714 43.210 6.372 0.53 29.71 135 ARG A CA 1
ATOM 1128 C C A ARG A 1 135 ? 22.922 43.137 5.465 0.47 29.78 135 ARG A C 1
ATOM 1129 C C B ARG A 1 135 ? 22.850 43.173 5.361 0.53 29.74 135 ARG A C 1
ATOM 1130 O O A ARG A 1 135 ? 23.645 44.131 5.336 0.47 31.29 135 ARG A O 1
ATOM 1131 O O B ARG A 1 135 ? 23.433 44.216 5.042 0.53 33.78 135 ARG A O 1
ATOM 1146 N N . ALA A 1 136 ? 23.163 41.989 4.834 1.00 26.45 136 ALA A N 1
ATOM 1147 C CA . ALA A 1 136 ? 24.271 41.817 3.905 1.00 27.22 136 ALA A CA 1
ATOM 1148 C C . ALA A 1 136 ? 23.830 41.935 2.451 1.00 33.43 136 ALA A C 1
ATOM 1149 O O . ALA A 1 136 ? 24.458 42.656 1.671 1.00 28.83 136 ALA A O 1
ATOM 1151 N N . LYS A 1 137 ? 22.763 41.241 2.068 1.00 26.87 137 LYS A N 1
ATOM 1152 C CA . LYS A 1 137 ? 22.319 41.217 0.680 1.00 25.99 137 LYS A CA 1
ATOM 1153 C C . LYS A 1 137 ? 20.804 41.069 0.663 1.00 26.57 137 LYS A C 1
ATOM 1154 O O . LYS A 1 137 ? 20.224 40.546 1.615 1.00 22.11 137 LYS A O 1
ATOM 1160 N N . PRO A 1 138 ? 20.147 41.489 -0.420 1.00 26.58 138 PRO A N 1
ATOM 1161 C CA . PRO A 1 138 ? 18.699 41.256 -0.533 1.00 28.70 138 PRO A CA 1
ATOM 1162 C C . PRO A 1 138 ? 18.381 39.768 -0.529 1.00 22.32 138 PRO A C 1
ATOM 1163 O O . PRO A 1 138 ? 19.254 38.918 -0.712 1.00 21.74 138 PRO A O 1
ATOM 1167 N N . VAL A 1 139 ? 17.103 39.453 -0.306 1.00 18.47 139 VAL A N 1
ATOM 1168 C CA . VAL A 1 139 ? 16.681 38.089 -0.009 1.00 19.20 139 VAL A CA 1
ATOM 1169 C C . VAL A 1 139 ? 15.508 37.717 -0.903 1.00 20.89 139 VAL A C 1
ATOM 1170 O O . VAL A 1 139 ? 14.591 38.520 -1.103 1.00 20.49 139 VAL A O 1
ATOM 1174 N N . ILE A 1 140 ? 15.539 36.495 -1.427 1.00 17.97 140 ILE A N 1
ATOM 1175 C CA . ILE A 1 140 ? 14.408 35.887 -2.120 1.00 19.15 140 ILE A CA 1
ATOM 1176 C C . ILE A 1 140 ? 13.979 34.679 -1.303 1.00 22.23 140 ILE A C 1
ATOM 1177 O O . ILE A 1 140 ? 14.781 33.767 -1.068 1.00 24.95 140 ILE A O 1
ATOM 1182 N N . LEU A 1 141 ? 12.723 34.676 -0.861 1.00 17.17 141 LEU A N 1
ATOM 1183 C CA . LEU A 1 141 ? 12.174 33.603 -0.038 1.00 16.75 141 LEU A CA 1
ATOM 1184 C C . LEU A 1 141 ? 11.062 32.926 -0.824 1.00 17.16 141 LEU A C 1
ATOM 1185 O O . LEU A 1 141 ? 10.008 33.527 -1.046 1.00 19.58 141 LEU A O 1
ATOM 1190 N N . CYS A 1 142 ? 11.297 31.690 -1.265 1.00 19.41 142 CYS A N 1
ATOM 1191 C CA . CYS A 1 142 ? 10.312 30.922 -2.016 1.00 17.05 142 CYS A CA 1
ATOM 1192 C C . CYS A 1 142 ? 9.965 29.644 -1.271 1.00 19.18 142 CYS A C 1
ATOM 1193 O O . CYS A 1 142 ? 10.790 29.091 -0.538 1.00 22.40 142 CYS A O 1
ATOM 1196 N N . GLY A 1 143 ? 8.761 29.154 -1.489 1.00 18.33 143 GLY A N 1
ATOM 1197 C CA . GLY A 1 143 ? 8.420 27.824 -1.037 1.00 19.25 143 GLY A CA 1
ATOM 1198 C C . GLY A 1 143 ? 6.940 27.683 -0.753 1.00 20.53 143 GLY A C 1
ATOM 1199 O O . GLY A 1 143 ? 6.117 28.494 -1.176 1.00 18.43 143 GLY A O 1
ATOM 1200 N N . ASP A 1 144 ? 6.628 26.603 -0.043 1.00 18.17 144 ASP A N 1
ATOM 1201 C CA . ASP A 1 144 ? 5.271 26.286 0.382 1.00 17.95 144 ASP A CA 1
ATOM 1202 C C . ASP A 1 144 ? 5.051 26.933 1.744 1.00 20.71 144 ASP A C 1
ATOM 1203 O O . ASP A 1 144 ? 5.585 26.465 2.753 1.00 19.15 144 ASP A O 1
ATOM 1208 N N . PHE A 1 145 ? 4.286 28.026 1.766 1.00 16.40 145 PHE A N 1
ATOM 1209 C CA . PHE A 1 145 ? 4.044 28.757 3.000 1.00 18.24 145 PHE A CA 1
ATOM 1210 C C . PHE A 1 145 ? 2.920 28.148 3.824 1.00 15.80 145 PHE A C 1
ATOM 1211 O O . PHE A 1 145 ? 2.809 28.453 5.018 1.00 16.58 145 PHE A O 1
ATOM 1219 N N . ASN A 1 146 ? 2.082 27.308 3.216 1.00 15.01 146 ASN A N 1
ATOM 1220 C CA . ASN A 1 146 ? 0.902 26.783 3.897 1.00 16.98 146 ASN A CA 1
ATOM 1221 C C . ASN A 1 146 ? 0.089 27.924 4.494 1.00 20.93 146 ASN A C 1
ATOM 1222 O O . ASN A 1 146 ? -0.393 27.851 5.624 1.00 17.47 146 ASN A O 1
ATOM 1227 N N . ILE A 1 147 ? -0.005 29.018 3.742 1.00 16.49 147 ILE A N 1
ATOM 1228 C CA . ILE A 1 147 ? -0.826 30.171 4.098 1.00 15.94 147 ILE A CA 1
ATOM 1229 C C . ILE A 1 147 ? -1.511 30.645 2.832 1.00 17.17 147 ILE A C 1
ATOM 1230 O O . ILE A 1 147 ? -0.854 30.796 1.800 1.00 17.30 147 ILE A O 1
ATOM 1235 N N . ALA A 1 148 ? -2.814 30.890 2.905 1.00 14.88 148 ALA A N 1
ATOM 1236 C CA . ALA A 1 148 ? -3.532 31.575 1.831 1.00 14.50 148 ALA A CA 1
ATOM 1237 C C . ALA A 1 148 ? -3.732 33.006 2.322 1.00 15.73 148 ALA A C 1
ATOM 1238 O O . ALA A 1 148 ? -4.621 33.272 3.132 1.00 17.48 148 ALA A O 1
ATOM 1240 N N . HIS A 1 149 ? -2.871 33.915 1.859 1.00 16.11 149 HIS A N 1
ATOM 1241 C CA . HIS A 1 149 ? -2.732 35.226 2.496 1.00 17.17 149 HIS A CA 1
ATOM 1242 C C . HIS A 1 149 ? -4.052 35.992 2.540 1.00 17.27 149 HIS A C 1
ATOM 1243 O O . HIS A 1 149 ? -4.496 36.425 3.614 1.00 17.65 149 HIS A O 1
ATOM 1250 N N . GLN A 1 150 ? -4.670 36.216 1.378 1.00 14.97 150 GLN A N 1
ATOM 1251 C CA . GLN A 1 150 ? -5.865 37.045 1.265 1.00 18.17 150 GLN A CA 1
ATOM 1252 C C . GLN A 1 150 ? -7.012 36.250 0.656 1.00 16.37 150 GLN A C 1
ATOM 1253 O O . GLN A 1 150 ? -6.848 35.107 0.232 1.00 17.11 150 GLN A O 1
ATOM 1259 N N . ASN A 1 151 ? -8.196 36.877 0.634 1.00 15.80 151 ASN A N 1
ATOM 1260 C CA . ASN A 1 151 ? -9.374 36.217 0.088 1.00 16.38 151 ASN A CA 1
ATOM 1261 C C . ASN A 1 151 ? -9.137 35.767 -1.347 1.00 19.58 151 ASN A C 1
ATOM 1262 O O . ASN A 1 151 ? -9.559 34.675 -1.737 1.00 17.05 151 ASN A O 1
ATOM 1267 N N . ILE A 1 152 ? -8.440 36.585 -2.137 1.00 15.71 152 ILE A N 1
ATOM 1268 C CA . ILE A 1 152 ? -8.148 36.236 -3.526 1.00 17.28 152 ILE A CA 1
ATOM 1269 C C . ILE A 1 152 ? -7.254 35.005 -3.641 1.00 18.44 152 ILE A C 1
ATOM 1270 O O . ILE A 1 152 ? -7.146 34.413 -4.723 1.00 16.83 152 ILE A O 1
ATOM 1275 N N . ASP A 1 153 ? -6.626 34.585 -2.542 1.00 16.42 153 ASP A N 1
ATOM 1276 C CA . ASP A 1 153 ? -5.767 33.412 -2.532 1.00 13.55 153 ASP A CA 1
ATOM 1277 C C . ASP A 1 153 ? -6.521 32.123 -2.211 1.00 15.90 153 ASP A C 1
ATOM 1278 O O . ASP A 1 153 ? -5.892 31.068 -2.063 1.00 16.92 153 ASP A O 1
ATOM 1283 N N . GLY A 1 154 ? -7.846 32.171 -2.132 1.00 16.37 154 GLY A N 1
ATOM 1284 C CA . GLY A 1 154 ? -8.595 30.932 -2.201 1.00 22.82 154 GLY A CA 1
ATOM 1285 C C . GLY A 1 154 ? -9.784 30.770 -1.283 1.00 47.26 154 GLY A C 1
ATOM 1286 O O . GLY A 1 154 ? -10.676 29.962 -1.564 1.00 40.61 154 GLY A O 1
ATOM 1287 N N . ALA A 1 155 ? -9.812 31.517 -0.185 1.00 33.46 155 ALA A N 1
ATOM 1288 C CA . ALA A 1 155 ? -10.843 31.299 0.819 1.00 32.68 155 ALA A CA 1
ATOM 1289 C C . ALA A 1 155 ? -10.842 32.456 1.803 1.00 44.75 155 ALA A C 1
ATOM 1290 O O . ALA A 1 155 ? -9.847 33.176 1.944 1.00 34.58 155 ALA A O 1
ATOM 1292 N N . PHE A 1 156 ? -11.978 32.623 2.478 1.00 33.36 156 PHE A N 1
ATOM 1293 C CA . PHE A 1 156 ? -12.055 33.550 3.593 1.00 25.84 156 PHE A CA 1
ATOM 1294 C C . PHE A 1 156 ? -11.295 32.977 4.780 1.00 43.74 156 PHE A C 1
ATOM 1295 O O . PHE A 1 156 ? -11.164 31.757 4.930 1.00 36.48 156 PHE A O 1
ATOM 1303 N N . SER A 1 157 ? -10.797 33.864 5.635 1.00 40.17 157 SER A N 1
ATOM 1304 C CA . SER A 1 157 ? -10.133 33.389 6.837 1.00 34.02 157 SER A CA 1
ATOM 1305 C C . SER A 1 157 ? -11.129 32.618 7.694 1.00 47.83 157 SER A C 1
ATOM 1306 O O . SER A 1 157 ? -12.324 32.927 7.738 1.00 36.61 157 SER A O 1
ATOM 1309 N N . ASP A 1 158 ? -10.631 31.579 8.344 1.00 45.03 158 ASP A N 1
ATOM 1310 C CA . ASP A 1 158 ? -11.451 30.652 9.106 1.00 29.23 158 ASP A CA 1
ATOM 1311 C C . ASP A 1 158 ? -10.603 30.174 10.277 1.00 31.71 158 ASP A C 1
ATOM 1312 O O . ASP A 1 158 ? -9.586 29.501 10.073 1.00 32.75 158 ASP A O 1
ATOM 1317 N N . PRO A 1 159 ? -10.971 30.505 11.509 1.00 39.47 159 PRO A N 1
ATOM 1318 C CA . PRO A 1 159 ? -10.079 30.204 12.638 1.00 49.95 159 PRO A CA 1
ATOM 1319 C C . PRO A 1 159 ? -9.920 28.715 12.909 1.00 45.74 159 PRO A C 1
ATOM 1320 O O . PRO A 1 159 ? -9.225 28.344 13.856 1.00 40.05 159 PRO A O 1
ATOM 1324 N N . THR A 1 160 ? -10.526 27.853 12.088 1.00 37.47 160 THR A N 1
ATOM 1325 C CA . THR A 1 160 ? -10.453 26.412 12.294 1.00 40.76 160 THR A CA 1
ATOM 1326 C C . THR A 1 160 ? -9.741 25.663 11.173 1.00 27.20 160 THR A C 1
ATOM 1327 O O . THR A 1 160 ? -9.567 24.445 11.289 1.00 41.67 160 THR A O 1
ATOM 1331 N N . ILE A 1 161 ? -9.328 26.334 10.107 1.00 28.55 161 ILE A N 1
ATOM 1332 C CA . ILE A 1 161 ? -8.790 25.672 8.917 1.00 30.99 161 ILE A CA 1
ATOM 1333 C C . ILE A 1 161 ? -7.316 26.031 8.779 1.00 28.18 161 ILE A C 1
ATOM 1334 O O . ILE A 1 161 ? -6.983 27.216 8.639 1.00 25.66 161 ILE A O 1
ATOM 1339 N N . PRO A 1 162 ? -6.409 25.055 8.769 1.00 24.36 162 PRO A N 1
ATOM 1340 C CA . PRO A 1 162 ? -4.979 25.366 8.632 1.00 25.02 162 PRO A CA 1
ATOM 1341 C C . PRO A 1 162 ? -4.690 26.071 7.313 1.00 25.08 162 PRO A C 1
ATOM 1342 O O . PRO A 1 162 ? -5.175 25.670 6.254 1.00 22.73 162 PRO A O 1
ATOM 1346 N N . GLY A 1 163 ? -3.889 27.135 7.392 1.00 18.89 163 GLY A N 1
ATOM 1347 C CA . GLY A 1 163 ? -3.568 27.962 6.256 1.00 17.92 163 GLY A CA 1
ATOM 1348 C C . GLY A 1 163 ? -4.469 29.164 6.085 1.00 22.77 163 GLY A C 1
ATOM 1349 O O . GLY A 1 163 ? -4.098 30.104 5.377 1.00 20.55 163 GLY A O 1
ATOM 1350 N N . LEU A 1 164 ? -5.639 29.156 6.717 1.00 16.26 164 LEU A N 1
ATOM 1351 C CA . LEU A 1 164 ? -6.585 30.254 6.656 1.00 16.90 164 LEU A CA 1
ATOM 1352 C C . LEU A 1 164 ? -6.755 30.952 7.997 1.00 16.45 164 LEU A C 1
ATOM 1353 O O . LEU A 1 164 ? -7.603 31.843 8.107 1.00 19.67 164 LEU A O 1
ATOM 1358 N N . THR A 1 165 ? -5.993 30.572 9.018 1.00 18.10 165 THR A N 1
ATOM 1359 C CA . THR A 1 165 ? -6.235 31.139 10.338 1.00 17.15 165 THR A CA 1
ATOM 1360 C C . THR A 1 165 ? -5.879 32.624 10.363 1.00 19.43 165 THR A C 1
ATOM 1361 O O . THR A 1 165 ? -4.985 33.074 9.637 1.00 18.71 165 THR A O 1
ATOM 1365 N N . PRO A 1 166 ? -6.578 33.413 11.182 1.00 16.24 166 PRO A N 1
ATOM 1366 C CA . PRO A 1 166 ? -6.175 34.815 11.360 1.00 17.18 166 PRO A CA 1
ATOM 1367 C C . PRO A 1 166 ? -4.705 34.982 11.722 1.00 17.37 166 PRO A C 1
ATOM 1368 O O . PRO A 1 166 ? -4.063 35.910 11.220 1.00 18.43 166 PRO A O 1
ATOM 1372 N N . GLN A 1 167 ? -4.150 34.108 12.570 1.00 15.16 167 GLN A N 1
ATOM 1373 C CA . GLN A 1 167 ? -2.748 34.258 12.963 1.00 15.88 167 GLN A CA 1
ATOM 1374 C C . GLN A 1 167 ? -1.807 34.016 11.786 1.00 16.77 167 GLN A C 1
ATOM 1375 O O . GLN A 1 167 ? -0.832 34.754 11.602 1.00 17.64 167 GLN A O 1
ATOM 1381 N N . GLU A 1 168 ? -2.081 32.996 10.975 1.00 16.02 168 GLU A N 1
ATOM 1382 C CA . GLU A 1 168 ? -1.229 32.753 9.813 1.00 18.35 168 GLU A CA 1
ATOM 1383 C C . GLU A 1 168 ? -1.335 33.890 8.811 1.00 16.54 168 GLU A C 1
ATOM 1384 O O . GLU A 1 168 ? -0.321 34.371 8.288 1.00 18.29 168 GLU A O 1
ATOM 1390 N N . ARG A 1 169 ? -2.558 34.326 8.518 1.00 17.33 169 ARG A N 1
ATOM 1391 C CA . ARG A 1 169 ? -2.727 35.395 7.542 1.00 15.41 169 ARG A CA 1
ATOM 1392 C C . ARG A 1 169 ? -2.135 36.698 8.058 1.00 18.52 169 ARG A C 1
ATOM 1393 O O . ARG A 1 169 ? -1.535 37.459 7.290 1.00 17.96 169 ARG A O 1
ATOM 1401 N N . SER A 1 170 ? -2.289 36.967 9.362 1.00 17.92 170 SER A N 1
ATOM 1402 C CA . SER A 1 170 ? -1.750 38.196 9.936 1.00 15.19 170 SER A CA 1
ATOM 1403 C C . SER A 1 170 ? -0.231 38.227 9.856 1.00 15.87 170 SER A C 1
ATOM 1404 O O . SER A 1 170 ? 0.360 39.289 9.629 1.00 18.08 170 SER A O 1
ATOM 1407 N N . TRP A 1 171 ? 0.426 37.079 10.044 1.00 17.02 171 TRP A N 1
ATOM 1408 C CA . TRP A 1 171 ? 1.881 37.091 9.952 1.00 16.17 171 TRP A CA 1
ATOM 1409 C C . TRP A 1 171 ? 2.332 37.424 8.537 1.00 16.53 171 TRP A C 1
ATOM 1410 O O . TRP A 1 171 ? 3.291 38.178 8.344 1.00 16.11 171 TRP A O 1
ATOM 1421 N N . PHE A 1 172 ? 1.650 36.870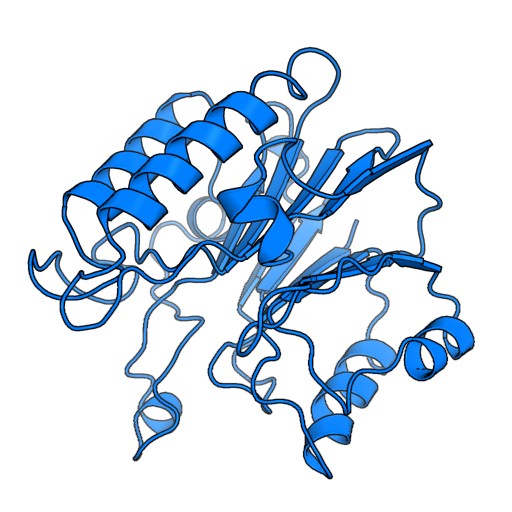 7.537 1.00 16.21 172 PHE A N 1
ATOM 1422 C CA . PHE A 1 172 ? 2.033 37.132 6.153 1.00 13.94 172 PHE A CA 1
ATOM 1423 C C . PHE A 1 172 ? 1.940 38.623 5.845 1.00 14.96 172 PHE A C 1
ATOM 1424 O O . PHE A 1 172 ? 2.867 39.209 5.273 1.00 17.45 172 PHE A O 1
ATOM 1432 N N . SER A 1 173 ? 0.841 39.263 6.257 1.00 18.88 173 SER A N 1
ATOM 1433 C CA . SER A 1 173 ? 0.711 40.709 6.089 1.00 16.19 173 SER A CA 1
ATOM 1434 C C . SER A 1 173 ? 1.834 41.445 6.809 1.00 17.25 173 SER A C 1
ATOM 1435 O O . SER A 1 173 ? 2.417 42.395 6.274 1.00 18.54 173 SER A O 1
ATOM 1438 N N . HIS A 1 174 ? 2.122 41.040 8.044 1.00 16.69 174 HIS A N 1
ATOM 1439 C CA . HIS A 1 174 ? 3.212 41.661 8.792 1.00 17.54 174 HIS A CA 1
ATOM 1440 C C . HIS A 1 174 ? 4.533 41.532 8.048 1.00 18.86 174 HIS A C 1
ATOM 1441 O O . HIS A 1 174 ? 5.280 42.509 7.901 1.00 19.98 174 HIS A O 1
ATOM 1448 N N . PHE A 1 175 ? 4.835 40.326 7.565 1.00 17.93 175 PHE A N 1
ATOM 1449 C CA . PHE A 1 175 ? 6.102 40.105 6.876 1.00 18.67 175 PHE A CA 1
ATOM 1450 C C . PHE A 1 175 ? 6.247 41.032 5.675 1.00 17.86 175 PHE A C 1
ATOM 1451 O O . PHE A 1 175 ? 7.290 41.671 5.497 1.00 17.02 175 PHE A O 1
ATOM 1459 N N . LEU A 1 176 ? 5.198 41.142 4.852 1.00 19.27 176 LEU A N 1
ATOM 1460 C CA . LEU A 1 176 ? 5.261 42.043 3.700 1.00 17.40 176 LEU A CA 1
ATOM 1461 C C . LEU A 1 176 ? 5.514 43.481 4.139 1.00 18.96 176 LEU A C 1
ATOM 1462 O O . LEU A 1 176 ? 6.237 44.223 3.467 1.00 19.71 176 LEU A O 1
ATOM 1467 N N . SER A 1 177 ? 4.944 43.885 5.281 1.00 18.63 177 SER A N 1
ATOM 1468 C CA . SER A 1 177 ? 5.089 45.261 5.753 1.00 19.59 177 SER A CA 1
ATOM 1469 C C . SER A 1 177 ? 6.522 45.599 6.153 1.00 21.08 177 SER A C 1
ATOM 1470 O O . SER A 1 177 ? 6.853 46.783 6.287 1.00 23.67 177 SER A O 1
ATOM 1473 N N . LEU A 1 178 ? 7.376 44.600 6.344 1.00 16.05 178 LEU A N 1
ATOM 1474 C CA . LEU A 1 178 ? 8.784 44.848 6.626 1.00 18.71 178 LEU A CA 1
ATOM 1475 C C . LEU A 1 178 ? 9.575 45.243 5.384 1.00 24.87 178 LEU A C 1
ATOM 1476 O O . LEU A 1 178 ? 10.769 45.544 5.497 1.00 23.14 178 LEU A O 1
ATOM 1481 N N . GLY A 1 179 ? 8.949 45.233 4.211 1.00 24.55 179 GLY A N 1
ATOM 1482 C CA . GLY A 1 179 ? 9.628 45.610 2.986 1.00 25.40 179 GLY A CA 1
ATOM 1483 C C . GLY A 1 179 ? 9.846 44.435 2.056 1.00 21.56 179 GLY A C 1
ATOM 1484 O O . GLY A 1 179 ? 10.941 44.253 1.512 1.00 20.47 179 GLY A O 1
ATOM 1485 N N . PHE A 1 180 ? 8.809 43.620 1.876 1.00 19.01 180 PHE A N 1
ATOM 1486 C CA . PHE A 1 180 ? 8.886 42.438 1.029 1.00 18.50 180 PHE A CA 1
ATOM 1487 C C . PHE A 1 180 ? 7.705 42.418 0.071 1.00 20.10 180 PHE A C 1
ATOM 1488 O O . PHE A 1 180 ? 6.640 42.973 0.359 1.00 19.53 180 PHE A O 1
ATOM 1496 N N . ILE A 1 181 ? 7.916 41.780 -1.081 1.00 16.98 181 ILE A N 1
ATOM 1497 C CA . ILE A 1 181 ? 6.985 41.821 -2.208 1.00 18.44 181 ILE A CA 1
ATOM 1498 C C . ILE A 1 181 ? 6.619 40.397 -2.598 1.00 17.35 181 ILE A C 1
ATOM 1499 O O . ILE A 1 181 ? 7.499 39.592 -2.923 1.00 15.45 181 ILE A O 1
ATOM 1504 N N . ASP A 1 182 ? 5.320 40.093 -2.562 1.00 17.64 182 ASP A N 1
ATOM 1505 C CA . ASP A 1 182 ? 4.749 38.859 -3.107 1.00 17.79 182 ASP A CA 1
ATOM 1506 C C . ASP A 1 182 ? 4.747 38.972 -4.629 1.00 13.37 182 ASP A C 1
ATOM 1507 O O . ASP A 1 182 ? 3.943 39.722 -5.186 1.00 17.25 182 ASP A O 1
ATOM 1512 N N . THR A 1 183 ? 5.653 38.249 -5.302 1.00 15.59 183 THR A N 1
ATOM 1513 C CA . THR A 1 183 ? 5.948 38.571 -6.704 1.00 14.80 183 THR A CA 1
ATOM 1514 C C . THR A 1 183 ? 4.773 38.274 -7.627 1.00 14.62 183 THR A C 1
ATOM 1515 O O . THR A 1 183 ? 4.515 39.038 -8.564 1.00 16.83 183 THR A O 1
ATOM 1519 N N . PHE A 1 184 ? 4.069 37.162 -7.420 1.00 18.58 184 PHE A N 1
ATOM 1520 C CA . PHE A 1 184 ? 2.909 36.911 -8.273 1.00 15.96 184 PHE A CA 1
ATOM 1521 C C . PHE A 1 184 ? 1.841 37.977 -8.063 1.00 18.71 184 PHE A C 1
ATOM 1522 O O . PHE A 1 184 ? 1.249 38.476 -9.025 1.00 16.20 184 PHE A O 1
ATOM 1530 N N . ARG A 1 185 ? 1.578 38.339 -6.806 1.00 13.42 185 ARG A N 1
ATOM 1531 C CA . ARG A 1 185 ? 0.539 39.324 -6.543 1.00 15.47 185 ARG A CA 1
ATOM 1532 C C . ARG A 1 185 ? 0.968 40.712 -7.002 1.00 14.92 185 ARG A C 1
ATOM 1533 O O . ARG A 1 185 ? 0.119 41.540 -7.358 1.00 15.72 185 ARG A O 1
ATOM 1541 N N . TYR A 1 186 ? 2.274 40.984 -6.997 1.00 16.19 186 TYR A N 1
ATOM 1542 C CA . TYR A 1 186 ? 2.772 42.264 -7.497 1.00 16.23 186 TYR A CA 1
ATOM 1543 C C . TYR A 1 186 ? 2.500 42.403 -8.990 1.00 14.96 186 TYR A C 1
ATOM 1544 O O . TYR A 1 186 ? 1.926 43.401 -9.445 1.00 17.22 186 TYR A O 1
ATOM 1553 N N . LEU A 1 187 ? 2.885 41.393 -9.769 1.00 16.68 187 LEU A N 1
ATOM 1554 C CA . LEU A 1 187 ? 2.696 41.480 -11.215 1.00 17.39 187 LEU A CA 1
ATOM 1555 C C . LEU A 1 187 ? 1.239 41.309 -11.620 1.00 23.23 187 LEU A C 1
ATOM 1556 O O . LEU A 1 187 ? 0.831 41.816 -12.674 1.00 20.02 187 LEU A O 1
ATOM 1561 N N . HIS A 1 188 ? 0.444 40.607 -10.812 1.00 16.52 188 HIS A N 1
ATOM 1562 C CA . HIS A 1 188 ? -0.954 40.302 -11.126 1.00 15.27 188 HIS A CA 1
ATOM 1563 C C . HIS A 1 188 ? -1.842 40.681 -9.949 1.00 16.80 188 HIS A C 1
ATOM 1564 O O . HIS A 1 188 ? -2.355 39.807 -9.243 1.00 17.27 188 HIS A O 1
ATOM 1571 N N . PRO A 1 189 ? -2.075 41.976 -9.737 1.00 18.22 189 PRO A N 1
ATOM 1572 C CA . PRO A 1 189 ? -2.737 42.412 -8.489 1.00 19.59 189 PRO A CA 1
ATOM 1573 C C . PRO A 1 189 ? -4.108 41.807 -8.256 1.00 20.42 189 PRO A C 1
ATOM 1574 O O . PRO A 1 189 ? -4.517 41.652 -7.096 1.00 20.70 189 PRO A O 1
ATOM 1578 N N . ASN A 1 190 ? -4.836 41.457 -9.315 1.00 13.84 190 ASN A N 1
ATOM 1579 C CA . ASN A 1 190 ? -6.223 41.036 -9.167 1.00 16.51 190 ASN A CA 1
ATOM 1580 C C . ASN A 1 190 ? -6.498 39.704 -9.850 1.00 17.88 190 ASN A C 1
ATOM 1581 O O . ASN A 1 190 ? -7.658 39.390 -10.135 1.00 20.83 190 ASN A O 1
ATOM 1586 N N . VAL A 1 191 ? -5.468 38.905 -10.106 1.00 16.67 191 VAL A N 1
ATOM 1587 C CA . VAL A 1 191 ? -5.649 37.604 -10.736 1.00 15.32 191 VAL A CA 1
ATOM 1588 C C . VAL A 1 191 ? -5.813 36.535 -9.667 1.00 18.52 191 VAL A C 1
ATOM 1589 O O . VAL A 1 191 ? -4.926 36.331 -8.834 1.00 16.40 191 VAL A O 1
ATOM 1593 N N . ARG A 1 192 ? -6.933 35.826 -9.722 1.00 16.54 192 ARG A N 1
ATOM 1594 C CA . ARG A 1 192 ? -7.204 34.712 -8.824 1.00 16.23 192 ARG A CA 1
ATOM 1595 C C . ARG A 1 192 ? -6.644 33.448 -9.466 1.00 15.65 192 ARG A C 1
ATOM 1596 O O . ARG A 1 192 ? -7.120 33.016 -10.524 1.00 19.77 192 ARG A O 1
ATOM 1604 N N . LYS A 1 193 ? -5.613 32.872 -8.851 1.00 14.65 193 LYS A N 1
ATOM 1605 C CA . LYS A 1 193 ? -4.962 31.678 -9.379 1.00 15.35 193 LYS A CA 1
ATOM 1606 C C . LYS A 1 193 ? -4.392 30.903 -8.199 1.00 19.03 193 LYS A C 1
ATOM 1607 O O . LYS A 1 193 ? -3.890 31.498 -7.246 1.00 17.58 193 LYS A O 1
ATOM 1613 N N . TYR A 1 194 ? -4.484 29.580 -8.256 1.00 18.78 194 TYR A N 1
ATOM 1614 C CA . TYR A 1 194 ? -4.153 28.738 -7.116 1.00 14.81 194 TYR A CA 1
ATOM 1615 C C . TYR A 1 194 ? -2.931 27.881 -7.408 1.00 19.26 194 TYR A C 1
ATOM 1616 O O . TYR A 1 194 ? -2.585 27.629 -8.564 1.00 16.52 194 TYR A O 1
ATOM 1625 N N . SER A 1 195 ? -2.285 27.421 -6.332 1.00 14.56 195 SER A N 1
ATOM 1626 C CA . SER A 1 195 ? -1.145 26.518 -6.432 1.00 17.40 195 SER A CA 1
ATOM 1627 C C . SER A 1 195 ? -1.358 25.201 -5.706 1.00 19.88 195 SER A C 1
ATOM 1628 O O . SER A 1 195 ? -0.461 24.350 -5.728 1.00 19.44 195 SER A O 1
ATOM 1631 N N . TRP A 1 196 ? -2.496 25.013 -5.042 1.00 17.10 196 TRP A N 1
ATOM 1632 C CA . TRP A 1 196 ? -2.773 23.768 -4.343 1.00 16.65 196 TRP A CA 1
ATOM 1633 C C . TRP A 1 196 ? -4.232 23.385 -4.536 1.00 19.88 196 TRP A C 1
ATOM 1634 O O . TRP A 1 196 ? -5.118 24.242 -4.484 1.00 17.50 196 TRP A O 1
ATOM 1645 N N . TRP A 1 197 ? -4.472 22.089 -4.734 1.00 16.97 197 TRP A N 1
ATOM 1646 C CA . TRP A 1 197 ? -5.812 21.523 -4.747 1.00 18.18 197 TRP A CA 1
ATOM 1647 C C . TRP A 1 197 ? -5.749 20.154 -4.088 1.00 24.38 197 TRP A C 1
ATOM 1648 O O . TRP A 1 197 ? -4.741 19.452 -4.193 1.00 23.07 197 TRP A O 1
ATOM 1659 N N . SER A 1 198 ? -6.830 19.775 -3.410 1.00 24.00 198 SER A N 1
ATOM 1660 C CA . SER A 1 198 ? -6.886 18.452 -2.798 1.00 26.53 198 SER A CA 1
ATOM 1661 C C . SER A 1 198 ? -6.590 17.364 -3.826 1.00 22.35 198 SER A C 1
ATOM 1662 O O . SER A 1 198 ? -6.964 17.477 -4.995 1.00 23.03 198 SER A O 1
ATOM 1665 N N . TYR A 1 199 ? -5.891 16.311 -3.384 1.00 24.72 199 TYR A N 1
ATOM 1666 C CA . TYR A 1 199 ? -5.716 15.129 -4.227 1.00 25.91 199 TYR A CA 1
ATOM 1667 C C . TYR A 1 199 ? -7.045 14.468 -4.549 1.00 31.37 199 TYR A C 1
ATOM 1668 O O . TYR A 1 199 ? -7.174 13.798 -5.579 1.00 31.77 199 TYR A O 1
ATOM 1677 N N . MET A 1 200 ? -8.034 14.635 -3.682 1.00 36.56 200 MET A N 1
ATOM 1678 C CA . MET A 1 200 ? -9.256 13.853 -3.723 1.00 34.91 200 MET A CA 1
ATOM 1679 C C . MET A 1 200 ? -10.301 14.504 -4.617 1.00 31.14 200 MET A C 1
ATOM 1680 O O . MET A 1 200 ? -10.412 15.731 -4.692 1.00 32.24 200 MET A O 1
ATOM 1685 N N . GLY A 1 201 ? -11.078 13.659 -5.288 1.00 32.64 201 GLY A N 1
ATOM 1686 C CA . GLY A 1 201 ? -12.205 14.094 -6.074 1.00 38.08 201 GLY A CA 1
ATOM 1687 C C . GLY A 1 201 ? -11.797 14.969 -7.243 1.00 33.16 201 GLY A C 1
ATOM 1688 O O . GLY A 1 201 ? -10.711 14.839 -7.818 1.00 37.31 201 GLY A O 1
ATOM 1689 N N . LYS A 1 202 ? -12.689 15.891 -7.588 1.00 31.21 202 LYS A N 1
ATOM 1690 C CA . LYS A 1 202 ? -12.556 16.724 -8.771 1.00 37.32 202 LYS A CA 1
ATOM 1691 C C . LYS A 1 202 ? -12.000 18.103 -8.454 1.00 25.49 202 LYS A C 1
ATOM 1692 O O . LYS A 1 202 ? -12.140 19.012 -9.277 1.00 26.61 202 LYS A O 1
ATOM 1698 N N . ALA A 1 203 ? -11.398 18.281 -7.274 1.00 27.46 203 ALA A N 1
ATOM 1699 C CA . ALA A 1 203 ? -11.012 19.616 -6.824 1.00 32.42 203 ALA A CA 1
ATOM 1700 C C . ALA A 1 203 ? -10.086 20.296 -7.824 1.00 24.71 203 ALA A C 1
ATOM 1701 O O . ALA A 1 203 ? -10.308 21.450 -8.208 1.00 23.00 203 ALA A O 1
ATOM 1703 N N . ARG A 1 204 ? -9.035 19.602 -8.258 1.00 24.32 204 ARG A N 1
ATOM 1704 C CA . ARG A 1 204 ? -8.098 20.257 -9.162 1.00 22.38 204 ARG A CA 1
ATOM 1705 C C . ARG A 1 204 ? -8.728 20.488 -10.527 1.00 23.77 204 ARG A C 1
ATOM 1706 O O . ARG A 1 204 ? -8.580 21.569 -11.110 1.00 21.96 204 ARG A O 1
ATOM 1714 N N . GLU A 1 205 ? -9.456 19.492 -11.042 1.00 23.29 205 GLU A N 1
ATOM 1715 C CA . GLU A 1 205 ? -10.157 19.664 -12.310 1.00 29.61 205 GLU A CA 1
ATOM 1716 C C . GLU A 1 205 ? -11.116 20.849 -12.255 1.00 26.93 205 GLU A C 1
ATOM 1717 O O . GLU A 1 205 ? -11.256 21.593 -13.234 1.00 24.16 205 GLU A O 1
ATOM 1723 N N . LYS A 1 206 ? -11.767 21.059 -11.115 1.00 22.06 206 LYS A N 1
ATOM 1724 C CA . LYS A 1 206 ? -12.689 22.174 -10.946 1.00 18.59 206 LYS A CA 1
ATOM 1725 C C . LYS A 1 206 ? -12.006 23.450 -10.467 1.00 23.95 206 LYS A C 1
ATOM 1726 O O . LYS A 1 206 ? -12.692 24.457 -10.247 1.00 28.00 206 LYS A O 1
ATOM 1732 N N . ASN A 1 207 ? -10.685 23.426 -10.292 1.00 22.85 207 ASN A N 1
ATOM 1733 C CA . ASN A 1 207 ? -9.913 24.575 -9.801 1.00 22.90 207 ASN A CA 1
ATOM 1734 C C . ASN A 1 207 ? -10.428 25.073 -8.451 1.00 26.13 207 ASN A C 1
ATOM 1735 O O . ASN A 1 207 ? -10.493 26.277 -8.196 1.00 23.15 207 ASN A O 1
ATOM 1740 N N . LEU A 1 208 ? -10.789 24.141 -7.573 1.00 21.52 208 LEU A N 1
ATOM 1741 C CA . LEU A 1 208 ? -11.202 24.471 -6.210 1.00 23.25 208 LEU A CA 1
ATOM 1742 C C . LEU A 1 208 ? -9.954 24.396 -5.341 1.00 21.30 208 LEU A C 1
ATOM 1743 O O . LEU A 1 208 ? -9.634 23.360 -4.756 1.00 27.61 208 LEU A O 1
ATOM 1748 N N . GLY A 1 209 ? -9.225 25.506 -5.261 1.00 20.91 209 GLY A N 1
ATOM 1749 C CA . GLY A 1 209 ? -7.915 25.449 -4.641 1.00 20.28 209 GLY A CA 1
ATOM 1750 C C . GLY A 1 209 ? -7.529 26.647 -3.801 1.00 18.21 209 GLY A C 1
ATOM 1751 O O . GLY A 1 209 ? -8.364 27.505 -3.495 1.00 17.48 209 GLY A O 1
ATOM 1752 N N . LEU A 1 210 ? -6.253 26.705 -3.424 1.00 15.64 210 LEU A N 1
ATOM 1753 C CA . LEU A 1 210 ? -5.688 27.794 -2.637 1.00 15.12 210 LEU A CA 1
ATOM 1754 C C . LEU A 1 210 ? -4.320 28.139 -3.202 1.00 15.77 210 LEU A C 1
ATOM 1755 O O . LEU A 1 210 ? -3.629 27.274 -3.744 1.00 18.06 210 LEU A O 1
ATOM 1760 N N . ARG A 1 211 ? -3.913 29.402 -3.058 1.00 15.86 211 ARG A N 1
ATOM 1761 C CA . ARG A 1 211 ? -2.532 29.768 -3.356 1.00 15.54 211 ARG A CA 1
ATOM 1762 C C . ARG A 1 211 ? -1.748 29.673 -2.056 1.00 17.51 211 ARG A C 1
ATOM 1763 O O . ARG A 1 211 ? -1.945 30.481 -1.141 1.00 18.83 211 ARG A O 1
ATOM 1771 N N . LEU A 1 212 ? -0.893 28.656 -1.960 1.00 16.26 212 LEU A N 1
ATOM 1772 C CA . LEU A 1 212 ? -0.090 28.410 -0.770 1.00 15.49 212 LEU A CA 1
ATOM 1773 C C . LEU A 1 212 ? 1.399 28.573 -1.018 1.00 17.33 212 LEU A C 1
ATOM 1774 O O . LEU A 1 212 ? 2.178 28.561 -0.059 1.00 16.57 212 LEU A O 1
ATOM 1779 N N . ASP A 1 213 ? 1.813 28.728 -2.269 1.00 17.38 213 ASP A N 1
ATOM 1780 C CA . ASP A 1 213 ? 3.215 28.771 -2.651 1.00 15.44 213 ASP A CA 1
ATOM 1781 C C . ASP A 1 213 ? 3.523 30.155 -3.192 1.00 15.85 213 ASP A C 1
ATOM 1782 O O . ASP A 1 213 ? 2.770 30.676 -4.019 1.00 17.41 213 ASP A O 1
ATOM 1787 N N . TYR A 1 214 ? 4.626 30.738 -2.730 1.00 16.87 214 TYR A N 1
ATOM 1788 C CA . TYR A 1 214 ? 4.981 32.116 -3.035 1.00 12.95 214 TYR A CA 1
ATOM 1789 C C . TYR A 1 214 ? 6.477 32.222 -3.269 1.00 17.19 214 TYR A C 1
ATOM 1790 O O . TYR A 1 214 ? 7.264 31.448 -2.714 1.00 16.01 214 TYR A O 1
ATOM 1799 N N . CYS A 1 215 ? 6.860 33.201 -4.086 1.00 19.28 215 CYS A N 1
ATOM 1800 C CA . CYS A 1 215 ? 8.221 33.721 -4.127 1.00 16.69 215 CYS A CA 1
ATOM 1801 C C . CYS A 1 215 ? 8.172 35.184 -3.714 1.00 19.94 215 CYS A C 1
ATOM 1802 O O . CYS A 1 215 ? 7.577 36.008 -4.418 1.00 17.70 215 CYS A O 1
ATOM 1805 N N . ILE A 1 216 ? 8.809 35.505 -2.590 1.00 15.82 216 ILE A N 1
ATOM 1806 C CA . ILE A 1 216 ? 8.782 36.840 -2.001 1.00 16.60 216 ILE A CA 1
ATOM 1807 C C . ILE A 1 216 ? 10.188 37.428 -2.076 1.00 17.25 216 ILE A C 1
ATOM 1808 O O . ILE A 1 216 ? 11.160 36.748 -1.733 1.00 20.33 216 ILE A O 1
ATOM 1813 N N . VAL A 1 217 ? 10.304 38.683 -2.527 1.00 19.74 217 VAL A N 1
ATOM 1814 C CA . VAL A 1 217 ? 11.614 39.324 -2.629 1.00 21.56 217 VAL A CA 1
ATOM 1815 C C . VAL A 1 217 ? 11.671 40.571 -1.750 1.00 19.18 217 VAL A C 1
ATOM 1816 O O . VAL A 1 217 ? 10.670 41.264 -1.545 1.00 17.80 217 VAL A O 1
ATOM 1820 N N . SER A 1 218 ? 12.873 40.862 -1.242 1.00 19.84 218 SER A N 1
ATOM 1821 C CA . SER A 1 218 ? 13.130 42.153 -0.613 1.00 20.27 218 SER A CA 1
ATOM 1822 C C . SER A 1 218 ? 12.782 43.281 -1.575 1.00 22.53 218 SER A C 1
ATOM 1823 O O . SER A 1 218 ? 12.926 43.151 -2.797 1.00 25.21 218 SER A O 1
ATOM 1826 N N A GLU A 1 219 ? 12.344 44.412 -1.016 0.53 23.21 219 GLU A N 1
ATOM 1827 N N B GLU A 1 219 ? 12.325 44.400 -1.005 0.47 23.23 219 GLU A N 1
ATOM 1828 C CA A GLU A 1 219 ? 11.920 45.536 -1.844 0.53 22.19 219 GLU A CA 1
ATOM 1829 C CA B GLU A 1 219 ? 11.942 45.566 -1.797 0.47 22.26 219 GLU A CA 1
ATOM 1830 C C A GLU A 1 219 ? 13.051 46.091 -2.705 0.53 21.15 219 GLU A C 1
ATOM 1831 C C B GLU A 1 219 ? 13.049 46.005 -2.747 0.47 21.21 219 GLU A C 1
ATOM 1832 O O A GLU A 1 219 ? 12.775 46.758 -3.707 0.53 23.46 219 GLU A O 1
ATOM 1833 O O B GLU A 1 219 ? 12.767 46.485 -3.850 0.47 21.50 219 GLU A O 1
ATOM 1844 N N . GLU A 1 220 ? 14.313 45.825 -2.351 1.00 23.10 220 GLU A N 1
ATOM 1845 C CA . GLU A 1 220 ? 15.429 46.262 -3.189 1.00 25.06 220 GLU A CA 1
ATOM 1846 C C . GLU A 1 220 ? 15.444 45.567 -4.547 1.00 30.27 220 GLU A C 1
ATOM 1847 O O . GLU A 1 220 ? 16.033 46.097 -5.497 1.00 31.33 220 GLU A O 1
ATOM 1853 N N . LEU A 1 221 ? 14.833 44.393 -4.652 1.00 21.18 221 LEU A N 1
ATOM 1854 C CA . LEU A 1 221 ? 14.805 43.627 -5.890 1.00 20.42 221 LEU A CA 1
ATOM 1855 C C . LEU A 1 221 ? 13.564 43.892 -6.730 1.00 23.36 221 LEU A C 1
ATOM 1856 O O . LEU A 1 221 ? 13.387 43.229 -7.757 1.00 21.60 221 LEU A O 1
ATOM 1861 N N . LYS A 1 222 ? 12.717 44.843 -6.319 1.00 21.87 222 LYS A N 1
ATOM 1862 C CA . LYS A 1 222 ? 11.453 45.106 -7.006 1.00 21.68 222 LYS A CA 1
ATOM 1863 C C . LYS A 1 222 ? 11.634 45.234 -8.514 1.00 24.80 222 LYS A C 1
ATOM 1864 O O . LYS A 1 222 ? 10.914 44.603 -9.295 1.00 22.35 222 LYS A O 1
ATOM 1870 N N . ASP A 1 223 ? 12.584 46.060 -8.942 1.00 26.22 223 ASP A N 1
ATOM 1871 C CA . ASP A 1 223 ? 12.736 46.331 -10.365 1.00 30.32 223 ASP A CA 1
ATOM 1872 C C . ASP A 1 223 ? 13.430 45.204 -11.121 1.00 25.52 223 ASP A C 1
ATOM 1873 O O . ASP A 1 223 ? 13.559 45.299 -12.347 1.00 27.89 223 ASP A O 1
ATOM 1878 N N . ARG A 1 224 ? 13.871 44.145 -10.433 1.00 22.34 224 ARG A N 1
ATOM 1879 C CA . ARG A 1 224 ? 14.315 42.937 -11.121 1.00 25.80 224 ARG A CA 1
ATOM 1880 C C . ARG A 1 224 ? 13.164 42.003 -11.470 1.00 20.84 224 ARG A C 1
ATOM 1881 O O . ARG A 1 224 ? 13.360 41.085 -12.269 1.00 22.79 224 ARG A O 1
ATOM 1889 N N . ILE A 1 225 ? 11.985 42.185 -10.875 1.00 19.68 225 ILE A N 1
ATOM 1890 C CA . ILE A 1 225 ? 10.880 41.267 -11.139 1.00 17.49 225 ILE A CA 1
ATOM 1891 C C . ILE A 1 225 ? 10.436 41.434 -12.586 1.00 16.21 225 ILE A C 1
ATOM 1892 O O . ILE A 1 225 ? 9.973 42.510 -12.982 1.00 22.85 225 ILE A O 1
ATOM 1897 N N . LYS A 1 226 ? 10.563 40.372 -13.372 1.00 18.17 226 LYS A N 1
ATOM 1898 C CA . LYS A 1 226 ? 10.176 40.394 -14.781 1.00 18.25 226 LYS A CA 1
ATOM 1899 C C . LYS A 1 226 ? 8.945 39.550 -15.070 1.00 16.63 226 LYS A C 1
ATOM 1900 O O . LYS A 1 226 ? 8.050 40.002 -15.788 1.00 23.01 226 LYS A O 1
ATOM 1906 N N . MET A 1 227 ? 8.863 38.352 -14.491 1.00 20.57 227 MET A N 1
ATOM 1907 C CA . MET A 1 227 ? 7.742 37.453 -14.717 1.00 21.45 227 MET A CA 1
ATOM 1908 C C . MET A 1 227 ? 7.502 36.622 -13.464 1.00 20.89 227 MET A C 1
ATOM 1909 O O . MET A 1 227 ? 8.438 36.282 -12.738 1.00 18.85 227 MET A O 1
ATOM 1914 N N . ALA A 1 228 ? 6.236 36.306 -13.210 1.00 17.99 228 ALA A N 1
ATOM 1915 C CA . ALA A 1 228 ? 5.887 35.460 -12.077 1.00 18.97 228 ALA A CA 1
ATOM 1916 C C . ALA A 1 228 ? 4.615 34.710 -12.435 1.00 18.96 228 ALA A C 1
ATOM 1917 O O . ALA A 1 228 ? 3.716 35.278 -13.059 1.00 20.31 228 ALA A O 1
ATOM 1919 N N . ASP A 1 229 ? 4.547 33.435 -12.064 1.00 17.15 229 ASP A N 1
ATOM 1920 C CA . ASP A 1 229 ? 3.400 32.650 -12.489 1.00 13.86 229 ASP A CA 1
ATOM 1921 C C . ASP A 1 229 ? 3.270 31.415 -11.617 1.00 15.71 229 ASP A C 1
ATOM 1922 O O . ASP A 1 229 ? 4.154 31.080 -10.823 1.00 18.31 229 ASP A O 1
ATOM 1927 N N . ILE A 1 230 ? 2.129 30.754 -11.770 1.00 18.03 230 ILE A N 1
ATOM 1928 C CA . ILE A 1 230 ? 1.879 29.430 -11.222 1.00 17.05 230 ILE A CA 1
ATOM 1929 C C . ILE A 1 230 ? 1.615 28.523 -12.411 1.00 16.12 230 ILE A C 1
ATOM 1930 O O . ILE A 1 230 ? 0.727 28.804 -13.221 1.00 16.86 230 ILE A O 1
ATOM 1935 N N . LEU A 1 231 ? 2.389 27.450 -12.529 1.00 19.42 231 LEU A N 1
ATOM 1936 C CA . LEU A 1 231 ? 2.333 26.593 -13.715 1.00 20.40 231 LEU A CA 1
ATOM 1937 C C . LEU A 1 231 ? 1.362 25.449 -13.432 1.00 20.53 231 LEU A C 1
ATOM 1938 O O . LEU A 1 231 ? 1.745 24.308 -13.167 1.00 19.98 231 LEU A O 1
ATOM 1943 N N . ILE A 1 232 ? 0.068 25.776 -13.479 1.00 19.94 232 ILE A N 1
ATOM 1944 C CA . ILE A 1 232 ? -0.948 24.856 -12.979 1.00 19.32 232 ILE A CA 1
ATOM 1945 C C . ILE A 1 232 ? -1.165 23.648 -13.877 1.00 24.54 232 ILE A C 1
ATOM 1946 O O . ILE A 1 232 ? -1.834 22.696 -13.456 1.00 25.40 232 ILE A O 1
ATOM 1951 N N . ASP A 1 233 ? -0.608 23.653 -15.089 1.00 23.12 233 ASP A N 1
ATOM 1952 C CA . ASP A 1 233 ? -0.707 22.507 -15.988 1.00 26.76 233 ASP A CA 1
ATOM 1953 C C . ASP A 1 233 ? 0.320 21.420 -15.690 1.00 30.51 233 ASP A C 1
ATOM 1954 O O . ASP A 1 233 ? 0.237 20.333 -16.274 1.00 27.21 233 ASP A O 1
ATOM 1959 N N . ILE A 1 234 ? 1.276 21.675 -14.805 1.00 25.08 234 ILE A N 1
ATOM 1960 C CA . ILE A 1 234 ? 2.295 20.692 -14.455 1.00 24.51 234 ILE A CA 1
ATOM 1961 C C . ILE A 1 234 ? 1.740 19.787 -13.362 1.00 27.86 234 ILE A C 1
ATOM 1962 O O . ILE A 1 234 ? 1.445 20.245 -12.253 1.00 24.90 234 ILE A O 1
ATOM 1967 N N . GLN A 1 235 ? 1.603 18.502 -13.674 1.00 26.25 235 GLN A N 1
ATOM 1968 C CA . GLN A 1 235 ? 0.929 17.538 -12.819 1.00 25.79 235 GLN A CA 1
ATOM 1969 C C . GLN A 1 235 ? 1.931 16.771 -11.965 1.00 22.59 235 GLN A C 1
ATOM 1970 O O . GLN A 1 235 ? 3.148 16.894 -12.119 1.00 32.78 235 GLN A O 1
ATOM 1976 N N . GLY A 1 236 ? 1.396 15.959 -11.056 1.00 23.62 236 GLY A N 1
ATOM 1977 C CA . GLY A 1 236 ? 2.188 15.009 -10.294 1.00 27.92 236 GLY A CA 1
ATOM 1978 C C . GLY A 1 236 ? 2.159 15.202 -8.796 1.00 33.18 236 GLY A C 1
ATOM 1979 O O . GLY A 1 236 ? 2.577 14.294 -8.063 1.00 31.90 236 GLY A O 1
ATOM 1980 N N . SER A 1 237 ? 1.693 16.346 -8.302 1.00 25.92 237 SER A N 1
ATOM 1981 C CA . SER A 1 237 ? 1.623 16.610 -6.876 1.00 22.13 237 SER A CA 1
ATOM 1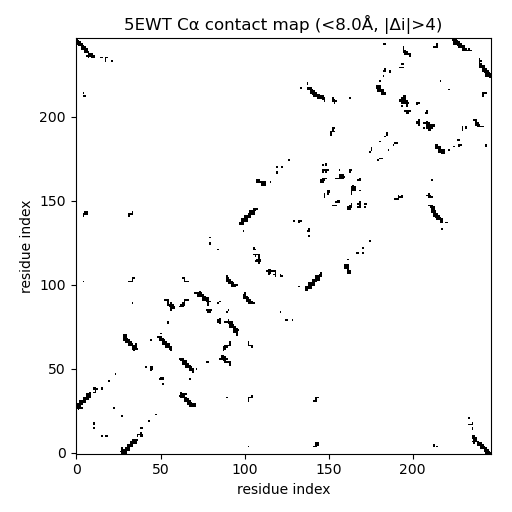982 C C . SER A 1 237 ? 0.340 17.384 -6.604 1.00 20.17 237 SER A C 1
ATOM 1983 O O . SER A 1 237 ? -0.339 17.831 -7.532 1.00 25.28 237 SER A O 1
ATOM 1986 N N . ASP A 1 238 ? -0.014 17.535 -5.325 1.00 21.87 238 ASP A N 1
ATOM 1987 C CA . ASP A 1 238 ? -1.188 18.354 -5.052 1.00 21.99 238 ASP A CA 1
ATOM 1988 C C . ASP A 1 238 ? -0.879 19.843 -5.132 1.00 23.01 238 ASP A C 1
ATOM 1989 O O . ASP A 1 238 ? -1.812 20.645 -5.231 1.00 19.78 238 ASP A O 1
ATOM 1994 N N . HIS A 1 239 ? 0.395 20.222 -5.122 1.00 21.75 239 HIS A N 1
ATOM 1995 C CA . HIS A 1 239 ? 0.824 21.574 -5.449 1.00 16.11 239 HIS A CA 1
ATOM 1996 C C . HIS A 1 239 ? 1.249 21.648 -6.910 1.00 23.15 239 HIS A C 1
ATOM 1997 O O . HIS A 1 239 ? 1.721 20.666 -7.486 1.00 21.99 239 HIS A O 1
ATOM 2004 N N . ALA A 1 240 ? 1.093 22.847 -7.505 1.00 19.57 240 ALA A N 1
ATOM 2005 C CA . ALA A 1 240 ? 1.709 23.148 -8.790 1.00 17.24 240 ALA A CA 1
ATOM 2006 C C . ALA A 1 240 ? 2.992 23.945 -8.580 1.00 16.86 240 ALA A C 1
ATOM 2007 O O . ALA A 1 240 ? 3.137 24.647 -7.569 1.00 20.45 240 ALA A O 1
ATOM 2009 N N . PRO A 1 241 ? 3.946 23.850 -9.499 1.00 21.33 241 PRO A N 1
ATOM 2010 C CA . PRO A 1 241 ? 5.163 24.658 -9.376 1.00 19.40 241 PRO A CA 1
ATOM 2011 C C . PRO A 1 241 ? 4.876 26.129 -9.630 1.00 17.69 241 PRO A C 1
ATOM 2012 O O . PRO A 1 241 ? 3.969 26.489 -10.383 1.00 18.66 241 PRO A O 1
ATOM 2016 N N . ILE A 1 242 ? 5.655 26.988 -8.979 1.00 19.91 242 ILE A N 1
ATOM 2017 C CA . ILE A 1 242 ? 5.600 28.419 -9.235 1.00 18.28 242 ILE A CA 1
ATOM 2018 C C . ILE A 1 242 ? 6.936 28.855 -9.817 1.00 18.23 242 ILE A C 1
ATOM 2019 O O . ILE A 1 242 ? 7.961 28.183 -9.672 1.00 19.14 242 ILE A O 1
ATOM 2024 N N . ILE A 1 243 ? 6.925 30.007 -10.475 1.00 16.95 243 ILE A N 1
ATOM 2025 C CA . ILE A 1 243 ? 8.114 30.505 -11.150 1.00 20.10 243 ILE A CA 1
ATOM 2026 C C . ILE A 1 243 ? 8.259 31.998 -10.896 1.00 16.92 243 ILE A C 1
ATOM 2027 O O . ILE A 1 243 ? 7.270 32.737 -10.815 1.00 18.44 243 ILE A O 1
ATOM 2032 N N . LEU A 1 244 ? 9.507 32.427 -10.729 1.00 15.73 244 LEU A N 1
ATOM 2033 C CA . LEU A 1 244 ? 9.877 33.833 -10.670 1.00 17.43 244 LEU A CA 1
ATOM 2034 C C . LEU A 1 244 ? 11.046 34.034 -11.615 1.00 19.09 244 LEU A C 1
ATOM 2035 O O . LEU A 1 244 ? 12.068 33.351 -11.486 1.00 22.70 244 LEU A O 1
ATOM 2040 N N . GLU A 1 245 ? 10.892 34.951 -12.567 1.00 21.88 245 GLU A N 1
ATOM 2041 C CA . GLU A 1 245 ? 11.964 35.320 -13.479 1.00 22.20 245 GLU A CA 1
ATOM 2042 C C . GLU A 1 245 ? 12.444 36.731 -13.167 1.00 18.58 245 GLU A C 1
ATOM 2043 O O . GLU A 1 245 ? 11.640 37.664 -13.091 1.00 18.28 245 GLU A O 1
ATOM 2049 N N . LEU A 1 246 ? 13.755 36.880 -12.989 1.00 21.55 246 LEU A N 1
ATOM 2050 C CA . LEU A 1 246 ? 14.388 38.174 -12.786 1.00 19.86 246 LEU A CA 1
ATOM 2051 C C . LEU A 1 246 ? 15.059 38.655 -14.071 1.00 25.90 246 LEU A C 1
ATOM 2052 O O . LEU A 1 246 ? 15.428 37.863 -14.941 1.00 27.34 246 LEU A O 1
ATOM 2057 N N . THR A 1 247 ? 15.219 39.973 -14.172 1.00 23.05 247 THR A N 1
ATOM 2058 C CA . THR A 1 247 ? 16.039 40.569 -15.229 1.00 26.04 247 THR A CA 1
ATOM 2059 C C . THR A 1 247 ? 17.508 40.185 -15.054 1.00 39.64 247 THR A C 1
ATOM 2060 O O . THR A 1 247 ? 17.909 39.780 -13.964 1.00 31.19 247 THR A O 1
#

Organism: Saccharolobus islandicus (strain REY15A) (NCBI:txid930945)

Foldseek 3Di:
DKEKEEAQLQFDDPSVCLVLCVPVVDDHAKYKYANDDDSDDVVSCVVVQWDKDFQAAQDPPAGAMIMTHNADFPDKDFDLPDCVGSNRRAWIWGHDDAEIEIEGDQDWCDLQSVCVVVRLVVLVSVLVVQVVRVVPHKYKYWYFSQAQQDPLQAHAADCRGTNRRPSSNVSVVVSVVVAKDFLVCVVVVRDRAAFFFDPDDCGLVVVNHGHRITIMIGNVQVQQFDDKAFPSVRDRDRGTMIITGGD

Nearest PDB structures (foldseek):
  5ewt-assembly1_A  TM=1.004E+00  e=1.993E-58  Saccharolobus islandicus REY15A
  2o3c-assembly1_C  TM=9.300E-01  e=2.044E-29  Danio rerio
  7tc3-assembly1_A  TM=9.373E-01  e=1.149E-27  Homo sapiens
  5wn3-assembly1_B  TM=9.306E-01  e=2.956E-27  Homo sapiens
  7tc2-assembly2_B  TM=9.325E-01  e=9.179E-27  Homo sapiens

Secondary structure (DSSP, 8-state):
-EEEEEE-TT--GGGHHHHHHHHHTS--SEEEEES--TT--HHHHHTTT-EEEEE---STT---EEEEESSPPSEEEES-S-HHHHTTT-EEEEE-SS-EEEEEEPPP--TTSTTHHHHHHHHHHHHHHHHHHHTTS-EEEEEE-----SGGGTS---TTSTTS-HHHHHHHHHHHHTTEEEHHHHH-TT----SEE-SSTTTTTTT-EE--EEEEEEGGGGGGEEEEEE-TT--SSSBPPEEEEE-

B-factor: mean 30.07, std 12.44, range [12.42, 109.39]

Solvent-accessible surface area: 10904 Å² total; per-residue (Å²): 77,60,1,0,1,0,6,0,27,2,0,118,74,91,77,57,140,46,0,32,49,7,3,112,122,54,165,2,46,1,0,0,0,0,39,22,86,61,48,6,59,53,113,31,0,98,157,45,51,11,62,31,11,32,19,85,20,152,118,187,63,73,13,2,1,7,1,0,3,100,64,152,9,101,78,58,48,106,0,10,125,51,155,72,0,23,31,5,0,13,1,0,0,0,22,7,153,50,11,20,2,0,0,0,4,3,0,114,0,8,94,130,42,120,46,22,117,32,0,40,93,0,0,71,37,0,17,54,15,0,61,123,20,49,200,73,43,31,0,0,0,0,0,5,0,17,0,0,18,85,73,34,0,21,31,159,54,50,93,83,76,10,3,12,2,64,97,0,24,70,25,1,57,79,0,41,91,57,10,11,25,8,2,12,30,95,59,68,85,133,64,132,49,18,0,63,4,41,112,145,78,123,16,52,146,115,69,115,9,25,1,12,3,2,5,0,0,0,94,96,8,91,124,65,16,128,60,2,42,2,52,57,118,43,87,10,5,19,8,0,0,7,10,0,18,1,106

InterPro domains:
  IPR004808 AP endonuclease 1 [PS51435] (1-247)
  IPR004808 AP endonuclease 1 [PTHR22748] (1-246)
  IPR004808 AP endonuclease 1 [TIGR00633] (1-246)
  IPR005135 Endonuclease/exonuclease/phosphatase 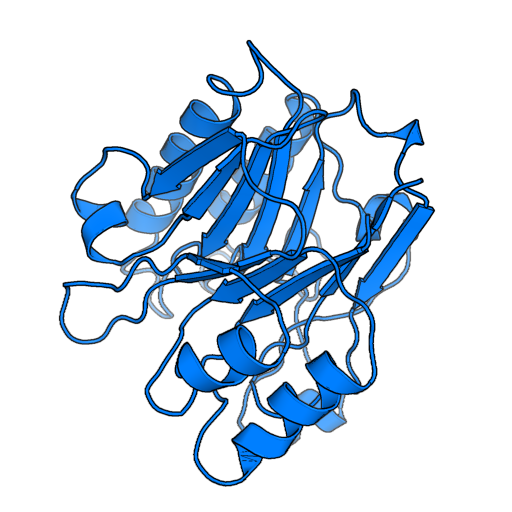[PF03372] (4-239)
  IPR036691 Endonuclease/exonuclease/phosphatase superfamily [G3DSA:3.60.10.10] (1-247)
  IPR036691 Endonuclease/exonuclease/phosphatase superfamily [SSF56219] (1-246)

CATH classification: 3.60.10.10

Sequence (247 aa):
MKIVSWNVNGIRAALKKNLIDFIENNMFEVIMFQETKGDIVPLDFIMMGYEVISSFPAKRKGYSGVMTLTKIKPINVIKGLQQIKEFDDEGRTTVTLELKDFYVINAAFPRAGDNLERLDFKLKFNNEIENFVLKKLRRRAKPVILCGDFNIAHQNIDGAFSDPTIPGLTPQERSWFSHFLSLGFIDTFRYLHPNVRKYSWWSYMGKAREKNLGLRLDYCIVSEEELKDRIKMADILIDIQGSDHAPIILELT

Radius of gyration: 16.58 Å; Cα contacts (8 Å, |Δi|>4): 591; chains: 1; bounding box: 42×40×39 Å